Protein AF-A0A2V9KAS7-F1 (afdb_monomer_lite)

Structure (mmCIF, N/CA/C/O backbone):
data_AF-A0A2V9KAS7-F1
#
_entry.id   AF-A0A2V9KAS7-F1
#
loop_
_atom_site.group_PDB
_atom_site.id
_atom_site.type_symbol
_atom_site.label_atom_id
_atom_site.label_alt_id
_atom_site.label_comp_id
_atom_site.label_asym_id
_atom_site.label_entity_id
_atom_site.label_seq_id
_atom_site.pdbx_PDB_ins_code
_atom_site.Cartn_x
_atom_site.Cartn_y
_atom_site.Cartn_z
_atom_site.occupancy
_atom_site.B_iso_or_equiv
_atom_site.auth_seq_id
_atom_site.auth_comp_id
_atom_site.auth_asym_id
_atom_site.auth_atom_id
_atom_site.pdbx_PDB_model_num
ATOM 1 N N . MET A 1 1 ? -2.125 -7.829 27.291 1.00 86.06 1 MET A N 1
ATOM 2 C CA . MET A 1 1 ? -2.472 -6.393 27.442 1.00 86.06 1 MET A CA 1
ATOM 3 C C . MET A 1 1 ? -3.243 -5.890 26.213 1.00 86.06 1 MET A C 1
ATOM 5 O O . MET A 1 1 ? -3.371 -6.635 25.243 1.00 86.06 1 MET A O 1
ATOM 9 N N . ALA A 1 2 ? -3.804 -4.670 26.238 1.00 91.50 2 ALA A N 1
ATOM 10 C CA . ALA A 1 2 ? -4.558 -4.097 25.105 1.00 91.50 2 ALA A CA 1
ATOM 11 C C . ALA A 1 2 ? -3.714 -4.015 23.817 1.00 91.50 2 ALA A C 1
ATOM 13 O O . ALA A 1 2 ? -4.212 -4.326 22.736 1.00 91.50 2 ALA A O 1
ATOM 14 N N . THR A 1 3 ? -2.421 -3.709 23.955 1.00 93.69 3 THR A N 1
ATOM 15 C CA . THR A 1 3 ? -1.442 -3.687 22.860 1.00 93.69 3 THR A CA 1
ATOM 16 C C . THR A 1 3 ? -1.356 -5.024 22.130 1.00 93.69 3 THR A C 1
ATOM 18 O O . THR A 1 3 ? -1.557 -5.063 20.920 1.00 93.69 3 THR A O 1
ATOM 21 N N . ASP A 1 4 ? -1.164 -6.136 22.846 1.00 93.25 4 ASP A N 1
ATOM 22 C CA . ASP A 1 4 ? -1.048 -7.460 22.211 1.00 93.25 4 ASP A CA 1
ATOM 23 C C . ASP A 1 4 ? -2.341 -7.864 21.497 1.00 93.25 4 ASP A C 1
ATOM 25 O O . ASP A 1 4 ? -2.311 -8.513 20.453 1.00 93.25 4 ASP A O 1
ATOM 29 N N . ARG A 1 5 ? -3.499 -7.475 22.050 1.00 94.50 5 ARG A N 1
ATOM 30 C CA . ARG A 1 5 ? -4.798 -7.703 21.403 1.00 94.50 5 ARG A CA 1
ATOM 31 C C . ARG A 1 5 ? -4.908 -6.913 20.104 1.00 94.50 5 ARG A C 1
ATOM 33 O O . ARG A 1 5 ? -5.358 -7.482 19.114 1.00 94.50 5 ARG A O 1
ATOM 40 N N . LEU A 1 6 ? -4.485 -5.648 20.092 1.00 95.69 6 LEU A N 1
ATOM 41 C CA . LEU A 1 6 ? -4.496 -4.829 18.882 1.00 95.69 6 LEU A CA 1
ATOM 42 C C . LEU A 1 6 ? -3.565 -5.406 17.816 1.00 95.69 6 LEU A C 1
ATOM 44 O O . LEU A 1 6 ? -3.989 -5.586 16.678 1.00 95.69 6 LEU A O 1
ATOM 48 N N . VAL A 1 7 ? -2.334 -5.759 18.197 1.00 95.56 7 VAL A N 1
ATOM 49 C CA . VAL A 1 7 ? -1.355 -6.380 17.293 1.00 95.56 7 VAL A CA 1
ATOM 50 C C . VAL A 1 7 ? -1.927 -7.657 16.681 1.00 95.56 7 VAL A C 1
ATOM 52 O O . VAL A 1 7 ? -1.944 -7.779 15.461 1.00 95.56 7 VAL A O 1
ATOM 55 N N . ARG A 1 8 ? -2.502 -8.557 17.493 1.00 94.94 8 ARG A N 1
ATOM 56 C CA . ARG A 1 8 ? -3.140 -9.786 16.989 1.00 94.94 8 ARG A CA 1
ATOM 57 C C . ARG A 1 8 ? -4.296 -9.512 16.030 1.00 94.94 8 ARG A C 1
ATOM 59 O O . ARG A 1 8 ? -4.449 -10.234 15.050 1.00 94.94 8 ARG A O 1
ATOM 66 N N . VAL A 1 9 ? -5.115 -8.491 16.293 1.00 95.75 9 VAL A N 1
ATOM 67 C CA . VAL A 1 9 ? -6.205 -8.110 15.383 1.00 95.75 9 VAL A CA 1
ATOM 68 C C . VAL A 1 9 ? -5.646 -7.602 14.053 1.00 95.75 9 VAL A C 1
ATOM 70 O O . VAL A 1 9 ? -6.093 -8.064 13.009 1.00 95.75 9 VAL A O 1
ATOM 73 N N . LEU A 1 10 ? -4.652 -6.711 14.058 1.00 96.75 10 LEU A N 1
ATOM 74 C CA . LEU A 1 10 ? -4.060 -6.186 12.821 1.00 96.75 10 LEU A CA 1
ATOM 75 C C . LEU A 1 10 ? -3.305 -7.269 12.031 1.00 96.75 10 LEU A C 1
ATOM 77 O O . LEU A 1 10 ? -3.415 -7.320 10.807 1.00 96.75 10 LEU A O 1
ATOM 81 N N . GLN A 1 11 ? -2.611 -8.182 12.713 1.00 95.38 11 GLN A N 1
ATOM 82 C CA . GLN A 1 11 ? -1.971 -9.341 12.086 1.00 95.38 11 GLN A CA 1
ATOM 83 C C . GLN A 1 11 ? -3.002 -10.269 11.442 1.00 95.38 11 GLN A C 1
ATOM 85 O O . GLN A 1 11 ? -2.854 -10.637 10.283 1.00 95.38 11 GLN A O 1
ATOM 90 N N . ARG A 1 12 ? -4.079 -10.617 12.154 1.00 95.25 12 ARG A N 1
ATOM 91 C CA . ARG A 1 12 ? -5.079 -11.565 11.646 1.00 95.25 12 ARG A CA 1
ATOM 92 C C . ARG A 1 12 ? -5.964 -10.978 10.551 1.00 95.25 12 ARG A C 1
ATOM 94 O O . ARG A 1 12 ? -6.273 -11.662 9.585 1.00 95.25 12 ARG A O 1
ATOM 101 N N . GLU A 1 13 ? -6.424 -9.740 10.718 1.00 95.44 13 GLU A N 1
ATOM 102 C CA . GLU A 1 13 ? -7.394 -9.136 9.797 1.00 95.44 13 GLU A CA 1
ATOM 103 C C . GLU A 1 13 ? -6.728 -8.474 8.582 1.00 95.44 13 GLU A C 1
ATOM 105 O O . GLU A 1 13 ? -7.368 -8.350 7.539 1.00 95.44 13 GLU A O 1
ATOM 110 N N . LEU A 1 14 ? -5.473 -8.022 8.706 1.00 96.62 14 LEU A N 1
ATOM 111 C CA . LEU A 1 14 ? -4.783 -7.234 7.675 1.00 96.62 14 LEU A CA 1
ATOM 112 C C . LEU A 1 14 ? -3.390 -7.759 7.303 1.00 96.62 14 LEU A C 1
ATOM 114 O O . LEU A 1 14 ? -2.745 -7.155 6.450 1.00 96.62 14 LEU A O 1
ATOM 118 N N . LEU A 1 15 ? -2.914 -8.850 7.918 1.00 96.12 15 LEU A N 1
ATOM 119 C CA . LEU A 1 15 ? -1.555 -9.376 7.715 1.00 96.12 15 LEU A CA 1
ATOM 120 C C . LEU A 1 15 ? -0.469 -8.316 7.981 1.00 96.12 15 LEU A C 1
ATOM 122 O O . LEU A 1 15 ? 0.569 -8.284 7.323 1.00 96.12 15 LEU A O 1
ATOM 126 N N . LEU A 1 16 ? -0.720 -7.415 8.938 1.00 95.75 16 LEU A N 1
ATOM 127 C CA . LEU A 1 16 ? 0.206 -6.346 9.303 1.00 95.75 16 LEU A CA 1
ATOM 128 C C . LEU A 1 16 ? 1.123 -6.778 10.444 1.00 95.75 16 LEU A C 1
ATOM 130 O O . LEU A 1 16 ? 0.673 -7.007 11.562 1.00 95.75 16 LEU A O 1
ATOM 134 N N . ASP A 1 17 ? 2.422 -6.793 10.180 1.00 93.69 17 ASP A N 1
ATOM 135 C CA . ASP A 1 17 ? 3.488 -7.111 11.138 1.00 93.69 17 ASP A CA 1
ATOM 136 C C . ASP A 1 17 ? 4.508 -5.967 11.304 1.00 93.69 17 ASP A C 1
ATOM 138 O O . ASP A 1 17 ? 5.451 -6.073 12.088 1.00 93.69 17 ASP A O 1
ATOM 142 N N . ARG A 1 18 ? 4.311 -4.840 10.604 1.00 90.81 18 ARG A N 1
ATOM 143 C CA . ARG A 1 18 ? 5.147 -3.640 10.725 1.00 90.81 18 ARG A CA 1
ATOM 144 C C . ARG A 1 18 ? 4.347 -2.353 10.596 1.00 90.81 18 ARG A C 1
ATOM 146 O O . ARG A 1 18 ? 3.484 -2.218 9.737 1.00 90.81 18 ARG A O 1
ATOM 153 N N . SER A 1 19 ? 4.724 -1.358 11.396 1.00 92.31 19 SER A N 1
ATOM 154 C CA . SER A 1 19 ? 4.105 -0.024 11.391 1.00 92.31 19 SER A CA 1
ATOM 155 C C . SER A 1 19 ? 4.766 0.976 10.435 1.00 92.31 19 SER A C 1
ATOM 157 O O . SER A 1 19 ? 4.312 2.112 10.338 1.00 92.31 19 SER A O 1
ATOM 159 N N . LYS A 1 20 ? 5.836 0.579 9.722 1.00 91.69 20 LYS A N 1
ATOM 160 C CA . LYS A 1 20 ? 6.600 1.455 8.806 1.00 91.69 20 LYS A CA 1
ATOM 161 C C . LYS A 1 20 ? 5.729 2.072 7.706 1.00 91.69 20 LYS A C 1
ATOM 163 O O . LYS A 1 20 ? 6.028 3.171 7.260 1.00 91.69 20 LYS A O 1
ATOM 168 N N . TYR A 1 21 ? 4.687 1.366 7.273 1.00 92.62 21 TYR A N 1
ATOM 169 C CA . TYR A 1 21 ? 3.824 1.795 6.169 1.00 92.62 21 TYR A CA 1
ATOM 170 C C . TYR A 1 21 ? 2.577 2.547 6.624 1.00 92.62 21 TYR A C 1
ATOM 172 O O . TYR A 1 21 ? 1.759 2.915 5.792 1.00 92.62 21 TYR A O 1
ATOM 180 N N . PHE A 1 22 ? 2.403 2.769 7.926 1.00 94.50 22 PHE A N 1
ATOM 181 C CA . PHE A 1 22 ? 1.262 3.534 8.411 1.00 94.50 22 PHE A CA 1
ATOM 182 C C . PHE A 1 22 ? 1.494 5.004 8.057 1.00 94.50 22 PHE A C 1
ATOM 184 O O . PHE A 1 22 ? 2.555 5.547 8.368 1.00 94.50 22 PHE A O 1
ATOM 191 N N . THR A 1 23 ? 0.508 5.650 7.438 1.00 92.12 23 THR A N 1
ATOM 192 C CA . THR A 1 23 ? 0.523 7.101 7.222 1.00 92.12 23 THR A CA 1
ATOM 193 C C . THR A 1 23 ? 0.504 7.834 8.559 1.00 92.12 23 THR A C 1
ATOM 195 O O . THR A 1 23 ? 1.250 8.793 8.747 1.00 92.12 23 THR A O 1
ATOM 198 N N . SER A 1 24 ? -0.265 7.330 9.533 1.00 93.75 24 SER A N 1
ATOM 199 C CA . SER A 1 24 ? -0.259 7.838 10.906 1.00 93.75 24 SER A CA 1
ATOM 200 C C . SER A 1 24 ? -0.371 6.733 11.950 1.00 93.75 24 SER A C 1
ATOM 202 O O . SER A 1 24 ? -1.340 5.972 11.984 1.00 93.75 24 SER A O 1
ATOM 204 N N . LYS A 1 25 ? 0.589 6.691 12.881 1.00 95.12 25 LYS A N 1
ATOM 205 C CA . LYS A 1 25 ? 0.544 5.795 14.049 1.00 95.12 25 LYS A CA 1
ATOM 206 C C . LYS A 1 25 ? -0.475 6.245 15.103 1.00 95.12 25 LYS A C 1
ATOM 208 O O . LYS A 1 25 ? -0.871 5.425 15.928 1.00 95.12 25 LYS A O 1
ATOM 213 N N . ASN A 1 26 ? -0.950 7.494 15.048 1.00 96.69 26 ASN A N 1
ATOM 214 C CA . ASN A 1 26 ? -1.943 8.016 15.996 1.00 96.69 26 ASN A CA 1
ATOM 215 C C . ASN A 1 26 ? -3.275 7.264 15.914 1.00 96.69 26 ASN A C 1
ATOM 217 O O . ASN A 1 26 ? -3.968 7.164 16.919 1.00 96.69 26 ASN A O 1
ATOM 221 N N . THR A 1 27 ? -3.568 6.614 14.781 1.00 96.25 27 THR A N 1
ATOM 222 C CA . THR A 1 27 ? -4.744 5.741 14.641 1.00 96.25 27 THR A CA 1
ATOM 223 C C . THR A 1 27 ? -4.792 4.599 15.653 1.00 96.25 27 THR A C 1
ATOM 225 O O . THR A 1 27 ? -5.858 4.039 15.891 1.00 96.25 27 THR A O 1
ATOM 228 N N . LEU A 1 28 ? -3.647 4.210 16.223 1.00 97.31 28 LEU A N 1
ATOM 229 C CA . LEU A 1 28 ? -3.574 3.131 17.203 1.00 97.31 28 LEU A CA 1
ATOM 230 C C . LEU A 1 28 ? -4.089 3.578 18.577 1.00 97.31 28 LEU A C 1
ATOM 232 O O . LEU A 1 28 ? -4.574 2.749 19.339 1.00 97.31 28 LEU A O 1
ATOM 236 N N . VAL A 1 29 ? -4.010 4.872 18.891 1.00 97.75 29 VAL A N 1
ATOM 237 C CA . VAL A 1 29 ? -4.327 5.428 20.214 1.00 97.75 29 VAL A CA 1
ATOM 238 C C . VAL A 1 29 ? -5.793 5.199 20.618 1.00 97.75 29 VAL A C 1
ATOM 240 O O . VAL A 1 29 ? -6.012 4.567 21.657 1.00 97.75 29 VAL A O 1
ATOM 243 N N . PRO A 1 30 ? -6.813 5.604 19.831 1.00 97.88 30 PRO A N 1
ATOM 244 C CA . PRO A 1 30 ? -8.207 5.348 20.203 1.00 97.88 30 PRO A CA 1
ATOM 245 C C . PRO A 1 30 ? -8.551 3.853 20.210 1.00 97.88 30 PRO A C 1
ATOM 247 O O . PRO A 1 30 ? -9.343 3.403 21.036 1.00 97.88 30 PRO A O 1
ATOM 250 N N . LEU A 1 31 ? -7.908 3.047 19.355 1.00 97.69 31 LEU A N 1
ATOM 251 C CA . LEU A 1 31 ? -8.085 1.592 19.345 1.00 97.69 31 LEU A CA 1
ATOM 252 C C . LEU A 1 31 ? -7.555 0.938 20.628 1.00 97.69 31 LEU A C 1
ATOM 254 O O . LEU A 1 31 ? -8.197 0.039 21.173 1.00 97.69 31 LEU A O 1
ATOM 258 N N . LEU A 1 32 ? -6.406 1.397 21.131 1.00 97.12 32 LEU A N 1
ATOM 259 C CA . LEU A 1 32 ? -5.848 0.947 22.407 1.00 97.12 32 LEU A CA 1
ATOM 260 C C . LEU A 1 32 ? -6.747 1.349 23.578 1.00 97.12 32 LEU A C 1
ATOM 262 O O . LEU A 1 32 ? -7.012 0.509 24.438 1.00 97.12 32 LEU A O 1
ATOM 266 N N . TYR A 1 33 ? -7.258 2.584 23.583 1.00 96.75 33 TYR A N 1
ATOM 267 C CA . TYR A 1 33 ? -8.219 3.043 24.589 1.00 96.75 33 TYR A CA 1
ATOM 268 C C . TYR A 1 33 ? -9.476 2.167 24.602 1.00 96.75 33 TYR A C 1
ATOM 270 O O . TYR A 1 33 ? -9.856 1.637 25.648 1.00 96.75 33 TYR A O 1
ATOM 278 N N . TYR A 1 34 ? -10.082 1.944 23.432 1.00 96.62 34 TYR A N 1
ATOM 279 C CA . TYR A 1 34 ? -11.242 1.070 23.288 1.00 96.62 34 TYR A CA 1
ATOM 280 C C . TYR A 1 34 ? -10.949 -0.345 23.810 1.00 96.62 34 TYR A C 1
ATOM 282 O O . TYR A 1 34 ? -11.719 -0.895 24.600 1.00 96.62 34 TYR A O 1
ATOM 290 N N . LEU A 1 35 ? -9.820 -0.943 23.416 1.00 95.81 35 LEU A N 1
ATOM 291 C CA . LEU A 1 35 ? -9.463 -2.295 23.843 1.00 95.81 35 LEU A CA 1
ATOM 292 C C . LEU A 1 35 ? -9.218 -2.381 25.352 1.00 95.81 35 LEU A C 1
ATOM 294 O O . LEU A 1 35 ? -9.608 -3.379 25.957 1.00 95.81 35 LEU A O 1
ATOM 298 N N . ALA A 1 36 ? -8.633 -1.347 25.9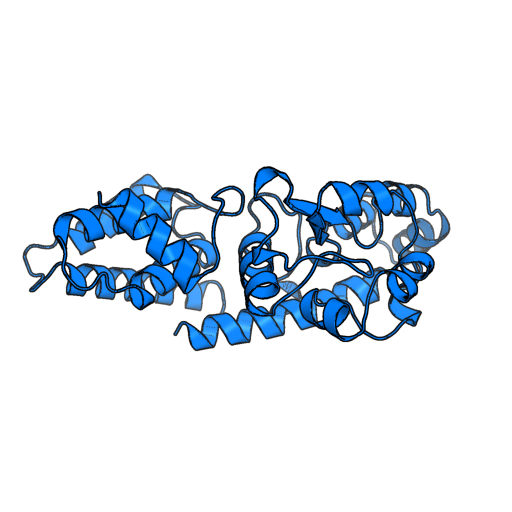60 1.00 94.69 36 ALA A N 1
ATOM 299 C CA . ALA A 1 36 ? -8.466 -1.257 27.406 1.00 94.69 36 ALA A CA 1
ATOM 300 C C . ALA A 1 36 ? -9.821 -1.184 28.131 1.00 94.69 36 ALA A C 1
ATOM 302 O O . ALA A 1 36 ? -10.028 -1.905 29.103 1.00 94.69 36 ALA A O 1
ATOM 303 N N . LYS A 1 37 ? -10.772 -0.387 27.623 1.00 92.44 37 LYS A N 1
ATOM 304 C CA . LYS A 1 37 ? -12.123 -0.254 28.199 1.00 92.44 37 LYS A CA 1
ATOM 305 C C . LYS A 1 37 ? -13.018 -1.471 27.964 1.00 92.44 37 LYS A C 1
ATOM 307 O O . LYS A 1 37 ? -13.841 -1.796 28.808 1.00 92.44 37 LYS A O 1
ATOM 312 N N . SER A 1 38 ? -12.857 -2.163 26.837 1.00 89.56 38 SER A N 1
ATOM 313 C CA . SER A 1 38 ? -13.674 -3.335 26.478 1.00 89.56 38 SER A CA 1
ATOM 314 C C . SER A 1 38 ? -13.350 -4.611 27.271 1.00 89.56 38 SER A C 1
ATOM 316 O O . SER A 1 38 ? -14.088 -5.593 27.167 1.00 89.56 38 SER A O 1
ATOM 318 N N . GLY A 1 39 ? -12.245 -4.641 28.029 1.00 81.88 39 GLY A N 1
ATOM 319 C CA . GLY A 1 39 ? -11.801 -5.838 28.750 1.00 81.88 39 GLY A CA 1
ATOM 320 C C . GLY A 1 39 ? -11.604 -7.049 27.826 1.00 81.88 39 GLY A C 1
ATOM 321 O O . GLY A 1 39 ? -11.315 -6.899 26.641 1.00 81.88 39 GLY A O 1
ATOM 322 N N . ASN A 1 40 ? -11.783 -8.269 28.338 1.00 77.31 40 ASN A N 1
ATOM 323 C CA . ASN A 1 40 ? -11.580 -9.513 27.573 1.00 77.31 40 ASN A CA 1
ATOM 324 C C . ASN A 1 40 ? -12.747 -9.890 26.637 1.00 77.31 40 ASN A C 1
ATOM 326 O O . ASN A 1 40 ? -12.739 -10.972 26.051 1.00 77.31 40 ASN A O 1
ATOM 330 N N . GLY A 1 41 ? -13.737 -9.010 26.459 1.00 71.56 41 GLY A N 1
ATOM 331 C CA . GLY A 1 41 ? -14.852 -9.236 25.542 1.00 71.56 41 GLY A CA 1
ATOM 332 C C . GLY A 1 41 ? -14.432 -9.324 24.066 1.00 71.56 41 GLY A C 1
ATOM 333 O O . GLY A 1 41 ? -13.275 -9.090 23.687 1.00 71.56 41 GLY A O 1
ATOM 334 N N . ARG A 1 42 ? -15.407 -9.640 23.198 1.00 75.50 42 ARG A N 1
ATOM 335 C CA . ARG A 1 42 ? -15.226 -9.644 21.735 1.00 75.50 42 ARG A CA 1
ATOM 336 C C . ARG A 1 42 ? -14.633 -8.307 21.284 1.00 75.50 42 ARG A C 1
ATOM 338 O O . ARG A 1 42 ? -15.275 -7.273 21.418 1.00 75.50 42 ARG A O 1
ATOM 345 N N . SER A 1 43 ? -13.443 -8.351 20.685 1.00 76.12 43 SER A N 1
ATOM 346 C CA . SER A 1 43 ? -12.647 -7.166 20.328 1.00 76.12 43 SER A CA 1
ATOM 347 C C . SER A 1 43 ? -13.255 -6.269 19.248 1.00 76.12 43 SER A C 1
ATOM 349 O O . SER A 1 43 ? -12.660 -5.257 18.915 1.00 76.12 43 SER A O 1
ATOM 351 N N . GLY A 1 44 ? -14.365 -6.654 18.611 1.00 91.12 44 GLY A N 1
ATOM 352 C CA . GLY A 1 44 ? -14.871 -5.915 17.454 1.00 91.12 44 GLY A CA 1
ATOM 353 C C . GLY A 1 44 ? -13.863 -5.872 16.297 1.00 91.12 44 GLY A C 1
ATOM 354 O O . GLY A 1 44 ? -13.769 -4.855 15.623 1.00 91.12 44 GLY A O 1
ATOM 355 N N . ALA A 1 45 ? -13.110 -6.956 16.063 1.00 94.56 45 ALA A N 1
ATOM 356 C CA . ALA A 1 45 ? -11.989 -7.012 15.112 1.00 94.56 45 ALA A CA 1
ATOM 357 C C . ALA A 1 45 ? -12.281 -6.391 13.731 1.00 94.56 45 ALA A C 1
ATOM 359 O O . ALA A 1 45 ? -11.453 -5.648 13.214 1.00 94.56 45 ALA A O 1
ATOM 360 N N . LYS A 1 46 ? -13.476 -6.620 13.166 1.00 95.62 46 LYS A N 1
ATOM 361 C CA . LYS A 1 46 ? -13.894 -5.997 11.898 1.00 95.62 46 LYS A CA 1
ATOM 362 C C . LYS A 1 46 ? -14.043 -4.479 11.989 1.00 95.62 46 LYS A C 1
ATOM 364 O O . LYS A 1 46 ? -13.641 -3.785 11.068 1.00 95.62 46 LYS A O 1
ATOM 369 N N . MET A 1 47 ? -14.560 -3.949 13.094 1.00 97.00 47 MET A N 1
ATOM 370 C CA . MET A 1 47 ? -14.637 -2.501 13.316 1.00 97.00 47 MET A CA 1
ATOM 371 C C . MET A 1 47 ? -13.254 -1.895 13.557 1.00 97.00 47 MET A C 1
ATOM 373 O O . MET A 1 47 ? -12.966 -0.839 13.014 1.00 97.00 47 MET A O 1
ATOM 377 N N . ILE A 1 48 ? -12.370 -2.591 14.281 1.00 97.62 48 ILE A N 1
ATOM 378 C CA . ILE A 1 48 ? -10.965 -2.180 14.428 1.00 97.62 48 ILE A CA 1
ATOM 379 C C . ILE A 1 48 ? -10.287 -2.101 13.056 1.00 97.62 48 ILE A C 1
ATOM 381 O O . ILE A 1 48 ? -9.650 -1.100 12.744 1.00 97.62 48 ILE A O 1
ATOM 385 N N . GLN A 1 49 ? -10.452 -3.135 12.226 1.00 97.44 49 GLN A N 1
ATOM 386 C CA . GLN A 1 49 ? -9.934 -3.178 10.859 1.00 97.44 49 GLN A CA 1
ATOM 387 C C . GLN A 1 49 ? -10.471 -2.014 10.016 1.00 97.44 49 GLN A C 1
ATOM 389 O O . GLN A 1 49 ? -9.693 -1.322 9.362 1.00 97.44 49 GLN A O 1
ATOM 394 N N . ARG A 1 50 ? -11.793 -1.799 10.043 1.00 97.50 50 ARG A N 1
ATOM 395 C CA . ARG A 1 50 ? -12.472 -0.717 9.318 1.00 97.50 50 ARG A CA 1
ATOM 396 C C . ARG A 1 50 ? -11.952 0.647 9.751 1.00 97.50 50 ARG A C 1
ATOM 398 O O . ARG A 1 50 ? -11.482 1.394 8.902 1.00 97.50 50 ARG A O 1
ATOM 405 N N . PHE A 1 51 ? -11.973 0.933 11.053 1.00 98.06 51 PHE A N 1
ATOM 406 C CA . PHE A 1 51 ? -11.460 2.184 11.606 1.00 98.06 51 PHE A CA 1
ATOM 407 C C . PHE A 1 51 ? -10.011 2.403 11.183 1.00 98.06 51 PHE A C 1
ATOM 409 O O . PHE A 1 51 ? -9.695 3.433 10.605 1.00 98.06 51 PHE A O 1
ATOM 416 N N . PHE A 1 52 ? -9.148 1.404 11.393 1.00 98.19 52 PHE A N 1
ATOM 417 C CA . PHE A 1 52 ? -7.738 1.492 11.037 1.00 98.19 52 PHE A CA 1
ATOM 418 C C . PHE A 1 52 ? -7.553 1.875 9.566 1.00 98.19 52 PHE A C 1
ATOM 420 O O . PHE A 1 52 ? -6.905 2.874 9.282 1.00 98.19 52 PHE A O 1
ATOM 427 N N . VAL A 1 53 ? -8.145 1.132 8.625 1.00 97.94 53 VAL A N 1
ATOM 428 C CA . VAL A 1 53 ? -7.953 1.396 7.190 1.00 97.94 53 VAL A CA 1
ATOM 429 C C . VAL A 1 53 ? -8.553 2.739 6.774 1.00 97.94 53 VAL A C 1
ATOM 431 O O . VAL A 1 53 ? -7.885 3.495 6.070 1.00 97.94 53 VAL A O 1
ATOM 434 N N . MET A 1 54 ? -9.772 3.063 7.215 1.00 97.31 54 MET A N 1
ATOM 435 C CA . MET A 1 54 ? -10.438 4.311 6.825 1.00 97.31 54 MET A CA 1
ATOM 436 C C . MET A 1 54 ? -9.715 5.539 7.380 1.00 97.31 54 MET A C 1
ATOM 438 O O . MET A 1 54 ? -9.532 6.495 6.636 1.00 97.31 54 MET A O 1
ATOM 442 N N . SER A 1 55 ? -9.205 5.487 8.614 1.00 97.12 55 SER A N 1
ATOM 443 C CA . SER A 1 55 ? -8.415 6.576 9.204 1.00 97.12 55 SER A CA 1
ATOM 444 C C . SER A 1 55 ? -7.095 6.826 8.473 1.00 97.12 55 SER A C 1
ATOM 446 O O . SER A 1 55 ? -6.661 7.972 8.367 1.00 97.12 55 SER A O 1
ATOM 448 N N . GLN A 1 56 ? -6.434 5.771 7.973 1.00 96.31 56 GLN A N 1
ATOM 449 C CA . GLN A 1 56 ? -5.237 5.937 7.136 1.00 96.31 56 GLN A CA 1
ATOM 450 C C . GLN A 1 56 ? -5.597 6.549 5.778 1.00 96.31 56 GLN A C 1
ATOM 452 O O . GLN A 1 56 ? -4.841 7.372 5.269 1.00 96.31 56 GLN A O 1
ATOM 457 N N . LEU A 1 57 ? -6.732 6.129 5.205 1.00 95.69 57 LEU A N 1
ATOM 458 C CA . LEU A 1 57 ? -7.201 6.532 3.881 1.00 95.69 57 LEU A CA 1
ATOM 459 C C . LEU A 1 57 ? -7.671 7.989 3.842 1.00 95.69 57 LEU A C 1
ATOM 461 O O . LEU A 1 57 ? -7.342 8.694 2.900 1.00 95.69 57 LEU A O 1
ATOM 465 N N . SER A 1 58 ? -8.417 8.444 4.849 1.00 93.88 58 SER A N 1
ATOM 466 C CA . SER A 1 58 ? -8.921 9.821 4.933 1.00 93.88 58 SER A CA 1
ATOM 467 C C . SER A 1 58 ? -7.905 10.821 5.484 1.00 93.88 58 SER A C 1
ATOM 469 O O . SER A 1 58 ? -8.260 11.975 5.707 1.00 93.88 58 SER A O 1
ATOM 471 N N . GLU A 1 59 ? -6.675 10.376 5.765 1.00 93.50 59 GLU A N 1
ATOM 472 C CA . GLU A 1 59 ? -5.661 11.162 6.472 1.00 93.50 59 GLU A CA 1
ATOM 473 C C . GLU A 1 59 ? -6.204 11.790 7.765 1.00 93.50 59 GLU A C 1
ATOM 475 O O . GLU A 1 59 ? -5.876 12.925 8.110 1.00 93.50 59 GLU A O 1
ATOM 480 N N . HIS A 1 60 ? -7.015 11.035 8.516 1.00 95.69 60 HIS A N 1
ATOM 481 C CA . HIS A 1 60 ? -7.760 11.531 9.679 1.00 95.69 60 HIS A CA 1
ATOM 482 C C . HIS A 1 60 ? -6.884 12.289 10.699 1.00 95.69 60 HIS A C 1
ATOM 484 O O . HIS A 1 60 ? -7.308 13.270 11.303 1.00 95.69 60 HIS A O 1
ATOM 490 N N . TYR A 1 61 ? -5.622 11.872 10.858 1.00 95.44 61 TYR A N 1
ATOM 491 C CA . TYR A 1 61 ? -4.650 12.505 11.760 1.00 95.44 61 TYR A CA 1
ATOM 492 C C . TYR A 1 61 ? -3.600 13.381 11.049 1.00 95.44 61 TYR A C 1
ATOM 494 O O . TYR A 1 61 ? -2.620 13.768 11.685 1.00 95.44 61 TYR A O 1
ATOM 502 N N . GLY A 1 62 ? -3.745 13.648 9.748 1.00 87.06 62 GLY A N 1
ATOM 503 C CA . GLY A 1 62 ? -2.763 14.357 8.919 1.00 87.06 62 GLY A CA 1
ATOM 504 C C . GLY A 1 62 ? -2.752 15.875 9.121 1.00 87.06 62 GLY A C 1
ATOM 505 O O . GLY A 1 62 ? -1.679 16.465 9.197 1.00 87.06 62 GLY A O 1
ATOM 506 N N . GLY A 1 63 ? -3.926 16.501 9.270 1.00 78.94 63 GLY A N 1
ATOM 507 C CA . GLY A 1 63 ? -4.069 17.965 9.375 1.00 78.94 63 GLY A CA 1
ATOM 508 C C . GLY A 1 63 ? -4.051 18.543 10.797 1.00 78.94 63 GLY A C 1
ATOM 509 O O . GLY A 1 63 ? -4.068 19.757 10.968 1.00 78.94 63 GLY A O 1
ATOM 510 N N . GLY A 1 64 ? -4.038 17.695 11.830 1.00 89.44 64 GLY A N 1
ATOM 511 C CA . GLY A 1 64 ? -4.144 18.133 13.224 1.00 89.44 64 GLY A CA 1
ATOM 512 C C . GLY A 1 64 ? -4.418 16.969 14.164 1.00 89.44 64 GLY A C 1
ATOM 513 O O . GLY A 1 64 ? -5.543 16.784 14.627 1.00 89.44 64 GLY A O 1
ATOM 514 N N . ALA A 1 65 ? -3.385 16.169 14.431 1.00 92.88 65 ALA A N 1
ATOM 515 C CA . ALA A 1 65 ? -3.509 14.940 15.210 1.00 92.88 65 ALA A CA 1
ATOM 516 C C . ALA A 1 65 ? -4.149 15.147 16.591 1.00 92.88 65 ALA A C 1
ATOM 518 O O . ALA A 1 65 ? -4.948 14.318 17.015 1.00 92.88 65 ALA A O 1
ATOM 519 N N . GLU A 1 66 ? -3.831 16.246 17.277 1.00 95.69 66 GLU A N 1
ATOM 520 C CA . GLU A 1 66 ? -4.402 16.540 18.591 1.00 95.69 66 GLU A CA 1
ATOM 521 C C . GLU A 1 66 ? -5.911 16.799 18.513 1.00 95.69 66 GLU A C 1
ATOM 523 O O . GLU A 1 66 ? -6.678 16.221 19.280 1.00 95.69 66 GLU A O 1
ATOM 528 N N . THR A 1 67 ? -6.356 17.616 17.557 1.00 95.94 67 THR A N 1
ATOM 529 C CA . THR A 1 67 ? -7.779 17.906 17.337 1.00 95.94 67 THR A CA 1
ATOM 530 C C . THR A 1 67 ? -8.561 16.643 16.985 1.00 95.94 67 THR A C 1
ATOM 532 O O . THR A 1 67 ? -9.627 16.404 17.556 1.00 95.94 67 THR A O 1
ATOM 535 N N . ALA A 1 68 ? -8.014 15.815 16.092 1.00 96.81 68 ALA A N 1
ATOM 536 C CA . ALA A 1 68 ? -8.589 14.525 15.722 1.00 96.81 68 ALA A CA 1
ATOM 537 C C . ALA A 1 68 ? -8.713 13.594 16.940 1.00 96.81 68 ALA A C 1
ATOM 539 O O . ALA A 1 68 ? -9.805 13.130 17.254 1.00 96.81 68 ALA A O 1
ATOM 540 N N . LEU A 1 69 ? -7.636 13.423 17.716 1.00 97.94 69 LEU A N 1
ATOM 541 C CA . LEU A 1 69 ? -7.663 12.606 18.933 1.00 97.94 69 LEU A CA 1
ATOM 542 C C . LEU A 1 69 ? -8.658 13.140 19.971 1.00 97.94 69 LEU A C 1
ATOM 544 O O . LEU A 1 69 ? -9.393 12.356 20.565 1.00 97.94 69 LEU A O 1
ATOM 548 N N . ARG A 1 70 ? -8.734 14.461 20.181 1.00 97.50 70 ARG A N 1
ATOM 549 C CA . ARG A 1 70 ? -9.726 15.073 21.084 1.00 97.50 70 ARG A CA 1
ATOM 550 C C . ARG A 1 70 ? -11.155 14.739 20.647 1.00 97.50 70 ARG A C 1
ATOM 552 O O . ARG A 1 70 ? -11.981 14.415 21.498 1.00 97.50 70 ARG A O 1
ATOM 559 N N . LYS A 1 71 ? -11.453 14.797 19.344 1.00 96.38 71 LYS A N 1
ATOM 560 C CA . LYS A 1 71 ? -12.756 14.401 18.783 1.00 96.38 71 LYS A CA 1
ATOM 561 C C . LYS A 1 71 ? -13.025 12.911 19.013 1.00 96.38 71 LYS A C 1
ATOM 563 O O . LYS A 1 71 ? -14.094 12.572 19.513 1.00 96.38 71 LYS A O 1
ATOM 568 N N . ASP A 1 72 ? -12.053 12.048 18.730 1.00 97.94 72 ASP A N 1
ATOM 569 C CA . ASP A 1 72 ? -12.188 10.602 18.921 1.00 97.94 72 ASP A CA 1
ATOM 570 C C . ASP A 1 72 ? -12.434 10.229 20.387 1.00 97.94 72 ASP A C 1
ATOM 572 O O . ASP A 1 72 ? -13.284 9.394 20.691 1.00 97.94 72 ASP A O 1
ATOM 576 N N . PHE A 1 73 ? -11.720 10.866 21.319 1.00 97.88 73 PHE A N 1
ATOM 577 C CA . PHE A 1 73 ? -11.897 10.614 22.747 1.00 97.88 73 PHE A CA 1
ATOM 578 C C . PHE A 1 73 ? -13.230 11.123 23.278 1.00 97.88 73 PHE A C 1
ATOM 580 O O . PHE A 1 73 ? -13.797 10.472 24.149 1.00 97.88 73 PHE A O 1
ATOM 587 N N . ARG A 1 74 ? -13.760 12.233 22.748 1.00 97.62 74 ARG A N 1
ATOM 588 C CA . ARG A 1 74 ? -15.125 12.669 23.076 1.00 97.62 74 ARG A CA 1
ATOM 589 C C . ARG A 1 74 ? -16.152 11.614 22.680 1.00 97.62 74 ARG A C 1
ATOM 591 O O . ARG A 1 74 ? -17.021 11.330 23.486 1.00 97.62 74 ARG A O 1
ATOM 598 N N . ILE A 1 75 ? -16.006 11.003 21.501 1.00 97.25 75 ILE A N 1
ATOM 599 C CA . ILE A 1 75 ? -16.874 9.901 21.058 1.00 97.25 75 ILE A CA 1
ATOM 600 C C . ILE A 1 75 ? -16.705 8.692 21.984 1.00 97.25 75 ILE A C 1
ATOM 602 O O . ILE A 1 75 ? -17.677 8.160 22.496 1.00 97.25 75 ILE A O 1
ATOM 606 N N . LEU A 1 76 ? -15.469 8.258 22.241 1.00 96.81 76 LEU A N 1
ATOM 607 C CA . LEU A 1 76 ? -15.193 7.045 23.021 1.00 96.81 76 LEU A CA 1
ATOM 608 C C . LEU A 1 76 ? -15.532 7.141 24.515 1.00 96.81 76 LEU A C 1
ATOM 610 O O . LEU A 1 76 ? -15.694 6.101 25.156 1.00 96.81 76 LEU A O 1
ATOM 614 N N . ALA A 1 77 ? -15.560 8.351 25.072 1.00 95.62 77 ALA A N 1
ATOM 615 C CA . ALA A 1 77 ? -15.811 8.614 26.486 1.00 95.62 77 ALA A CA 1
ATOM 616 C C . ALA A 1 77 ? -17.179 9.266 26.741 1.00 95.62 77 ALA A C 1
ATOM 618 O O . ALA A 1 77 ? -17.412 9.728 27.858 1.00 95.62 77 ALA A O 1
ATOM 619 N N . ASP A 1 78 ? -18.058 9.321 25.735 1.00 96.00 78 ASP A N 1
ATOM 620 C CA . ASP A 1 78 ? -19.396 9.885 25.890 1.00 96.00 78 ASP A CA 1
ATOM 621 C C . ASP A 1 78 ? -20.190 9.084 26.950 1.00 96.00 78 ASP A C 1
ATOM 623 O O . ASP A 1 78 ? -20.369 7.868 26.798 1.00 96.00 78 ASP A O 1
ATOM 627 N N . PRO A 1 79 ? -20.656 9.728 28.042 1.00 93.12 79 PRO A N 1
ATOM 628 C CA . PRO A 1 79 ? -21.433 9.071 29.091 1.00 93.12 79 PRO A CA 1
ATOM 629 C C . PRO A 1 79 ? -22.745 8.438 28.610 1.00 93.12 79 PRO A C 1
ATOM 631 O O . PRO A 1 79 ? -23.277 7.570 29.299 1.00 93.12 79 PRO A O 1
ATOM 634 N N . ALA A 1 80 ? -23.274 8.854 27.455 1.00 94.94 80 ALA A N 1
ATOM 635 C CA . ALA A 1 80 ? -24.490 8.298 26.866 1.00 94.94 80 ALA A CA 1
ATOM 636 C C . ALA A 1 80 ? -24.272 6.932 26.184 1.00 94.94 80 ALA A C 1
ATOM 638 O O . ALA A 1 80 ? -25.241 6.270 25.800 1.00 94.94 80 ALA A O 1
ATOM 639 N N . LEU A 1 81 ? -23.021 6.479 26.018 1.00 93.38 81 LEU A N 1
ATOM 640 C CA . LEU A 1 81 ? -22.733 5.185 25.403 1.00 93.38 81 LEU A CA 1
ATOM 641 C C . LEU A 1 81 ? -23.219 4.023 26.273 1.00 93.38 81 LEU A C 1
ATOM 643 O O . LEU A 1 81 ? -22.793 3.841 27.411 1.00 93.38 81 LEU A O 1
ATOM 647 N N . SER A 1 82 ? -24.000 3.126 25.673 1.00 90.88 82 SER A N 1
ATOM 648 C CA . SER A 1 82 ? -24.443 1.887 26.325 1.00 90.88 82 SER A CA 1
ATOM 649 C C . SER A 1 82 ? -23.314 0.857 26.474 1.00 90.88 82 SER A C 1
ATOM 651 O O . SER A 1 82 ? -23.413 -0.081 27.261 1.00 90.88 82 SER A O 1
ATOM 653 N N . SER A 1 83 ? -22.237 0.976 25.684 1.00 92.38 83 SER A N 1
ATOM 654 C CA . SER A 1 83 ? -21.043 0.128 25.801 1.00 92.38 83 SER A CA 1
ATOM 655 C C . SER A 1 83 ? -19.833 0.726 25.063 1.00 92.38 83 SER A C 1
ATOM 657 O O . SER A 1 83 ? -20.017 1.455 24.085 1.00 92.38 83 SER A O 1
ATOM 659 N N . PRO A 1 84 ? -18.586 0.316 25.385 1.00 93.12 84 PRO A N 1
ATOM 660 C CA . PRO A 1 84 ? -17.404 0.698 24.600 1.00 93.12 84 PRO A CA 1
ATOM 661 C C . PRO A 1 84 ? -17.513 0.333 23.113 1.00 93.12 84 PRO A C 1
ATOM 663 O O . PRO A 1 84 ? -16.916 0.973 22.250 1.00 93.12 84 PRO A O 1
ATOM 666 N N . ARG A 1 85 ? -18.267 -0.728 22.792 1.00 94.06 85 ARG A N 1
ATOM 667 C CA . ARG A 1 85 ? -18.464 -1.195 21.416 1.00 94.06 85 ARG A CA 1
ATOM 668 C C . ARG A 1 85 ? -19.301 -0.218 20.591 1.00 94.06 85 ARG A C 1
ATOM 670 O O . ARG A 1 85 ? -19.039 -0.092 19.398 1.00 94.06 85 ARG A O 1
ATOM 677 N N . GLN A 1 86 ? -20.260 0.460 21.218 1.00 95.31 86 GLN A N 1
ATOM 678 C CA . GLN A 1 86 ? -21.025 1.525 20.575 1.00 95.31 86 GLN A CA 1
ATOM 679 C C . GLN A 1 86 ? -20.099 2.689 20.202 1.00 95.31 86 GLN A C 1
ATOM 681 O O . GLN A 1 86 ? -20.077 3.079 19.040 1.00 95.31 86 GLN A O 1
ATOM 686 N N . GLY A 1 87 ? -19.233 3.129 21.123 1.00 96.31 87 GLY A N 1
ATOM 687 C CA . GLY A 1 87 ? -18.249 4.182 20.841 1.00 96.31 87 GLY A CA 1
ATOM 688 C C . GLY A 1 87 ? -17.313 3.837 19.676 1.00 96.31 87 GLY A C 1
ATOM 689 O O . GLY A 1 87 ? -17.074 4.664 18.800 1.00 96.31 87 GLY A O 1
ATOM 690 N N . LEU A 1 88 ? -16.837 2.586 19.583 1.00 96.88 88 LEU A N 1
ATOM 691 C CA . LEU A 1 88 ? -16.060 2.142 18.415 1.00 96.88 88 LEU A CA 1
ATOM 692 C C . LEU A 1 88 ? -16.884 2.180 17.113 1.00 96.88 88 LEU A C 1
ATOM 694 O O . LEU A 1 88 ? -16.349 2.529 16.063 1.00 96.88 88 LEU A O 1
ATOM 698 N N . SER A 1 89 ? -18.167 1.821 17.160 1.00 96.69 89 SER A N 1
ATOM 699 C CA . SER A 1 89 ? -19.057 1.892 15.993 1.00 96.69 89 SER A CA 1
ATOM 700 C C . SER A 1 89 ? -19.251 3.334 15.508 1.00 96.69 89 SER A C 1
ATOM 702 O O . SER A 1 89 ? -19.240 3.596 14.303 1.00 96.69 89 SER A O 1
ATOM 704 N N . GLU A 1 90 ? -19.388 4.281 16.433 1.00 97.38 90 GLU A N 1
ATOM 705 C CA . GLU A 1 90 ? -19.507 5.710 16.128 1.00 97.38 90 GLU A CA 1
ATOM 706 C C . GLU A 1 90 ? -18.202 6.280 15.555 1.00 97.38 90 GLU A C 1
ATOM 708 O O . GLU A 1 90 ? -18.235 7.002 14.554 1.00 97.38 90 GLU A O 1
ATOM 713 N N . LEU A 1 91 ? -17.045 5.870 16.093 1.00 96.75 91 LEU A N 1
ATOM 714 C CA . LEU A 1 91 ? -15.740 6.188 15.505 1.00 96.75 91 LEU A CA 1
ATOM 715 C C . LEU A 1 91 ? -15.626 5.704 14.059 1.00 96.75 91 LEU A C 1
ATOM 717 O O . LEU A 1 91 ? -15.268 6.489 13.182 1.00 96.75 91 LEU A O 1
ATOM 721 N N . VAL A 1 92 ? -15.949 4.428 13.802 1.00 97.62 92 VAL A N 1
ATOM 722 C CA . VAL A 1 92 ? -15.938 3.848 12.447 1.00 97.62 92 VAL A CA 1
ATOM 723 C C . VAL A 1 92 ? -16.815 4.673 11.512 1.00 97.62 92 VAL A C 1
ATOM 725 O O . VAL A 1 92 ? -16.370 5.039 10.427 1.00 97.62 92 VAL A O 1
ATOM 728 N N . THR A 1 93 ? -18.023 5.024 11.953 1.00 97.00 93 THR A N 1
ATOM 729 C CA . THR A 1 93 ? -18.960 5.838 11.167 1.00 97.00 93 THR A CA 1
ATOM 730 C C . THR A 1 93 ? -18.375 7.214 10.836 1.00 97.00 93 THR A C 1
ATOM 732 O O . THR A 1 93 ? -18.505 7.686 9.704 1.00 97.00 93 THR A O 1
ATOM 735 N N . SER A 1 94 ? -17.695 7.860 11.792 1.00 95.69 94 SER A N 1
ATOM 736 C CA . SER A 1 94 ? -17.055 9.160 11.561 1.00 95.69 94 SER A CA 1
ATOM 737 C C . SER A 1 94 ? -15.961 9.079 10.497 1.00 95.69 94 SER A C 1
ATOM 739 O O . SER A 1 94 ? -15.992 9.860 9.544 1.00 95.69 94 SER A O 1
ATOM 741 N N . VAL A 1 95 ? -15.017 8.142 10.631 1.00 95.94 95 VAL A N 1
ATOM 742 C CA . VAL A 1 95 ? -13.876 8.044 9.703 1.00 95.94 95 VAL A CA 1
ATOM 743 C C . VAL A 1 95 ? -14.280 7.483 8.342 1.00 95.94 95 VAL A C 1
ATOM 745 O O . VAL A 1 95 ? -13.704 7.861 7.327 1.00 95.94 95 VAL A O 1
ATOM 748 N N . GLU A 1 96 ? -15.316 6.642 8.274 1.00 96.19 96 GLU A N 1
ATOM 749 C CA . GLU A 1 96 ? -15.861 6.171 7.000 1.00 96.19 96 GLU A CA 1
ATOM 750 C C . GLU A 1 96 ? -16.501 7.314 6.201 1.00 96.19 96 GLU A C 1
ATOM 752 O O . GLU A 1 96 ? -16.307 7.399 4.986 1.00 96.19 96 GLU A O 1
ATOM 757 N N . ARG A 1 97 ? -17.226 8.225 6.864 1.00 95.38 97 ARG A N 1
ATOM 758 C CA . ARG A 1 97 ? -17.776 9.421 6.209 1.00 95.38 97 ARG A CA 1
ATOM 759 C C . ARG A 1 97 ? -16.663 10.282 5.615 1.00 95.38 97 ARG A C 1
ATOM 761 O O . ARG A 1 97 ? -16.769 10.687 4.461 1.00 95.38 97 ARG A O 1
ATOM 768 N N . GLU A 1 98 ? -15.598 10.518 6.374 1.00 94.94 98 GLU A N 1
ATOM 769 C CA . GLU A 1 98 ? -14.432 11.281 5.913 1.00 94.94 98 GLU A CA 1
ATOM 770 C C . GLU A 1 98 ? -13.734 10.576 4.738 1.00 94.94 98 GLU A C 1
ATOM 772 O O . GLU A 1 98 ? -13.470 11.193 3.709 1.00 94.94 98 GLU A O 1
ATOM 777 N N . ALA A 1 99 ? -13.530 9.257 4.819 1.00 95.31 99 ALA A N 1
ATOM 778 C CA . ALA A 1 99 ? -12.942 8.463 3.740 1.00 95.31 99 ALA A CA 1
ATOM 779 C C . ALA A 1 99 ? -13.790 8.480 2.459 1.00 95.31 99 ALA A C 1
ATOM 781 O O . ALA A 1 99 ? -13.245 8.560 1.359 1.00 95.31 99 ALA A O 1
ATOM 782 N N . ARG A 1 100 ? -15.124 8.445 2.578 1.00 95.50 100 ARG A N 1
ATOM 783 C CA . ARG A 1 100 ? -16.058 8.567 1.445 1.00 95.50 100 ARG A CA 1
ATOM 784 C C . ARG A 1 100 ? -16.074 9.960 0.827 1.00 95.50 100 ARG A C 1
ATOM 786 O O . ARG A 1 100 ? -16.405 10.065 -0.352 1.00 95.50 100 ARG A O 1
ATOM 793 N N . GLN A 1 101 ? -15.773 11.001 1.600 1.00 93.69 101 GLN A N 1
ATOM 794 C CA . GLN A 1 101 ? -15.617 12.365 1.095 1.00 93.69 101 GLN A CA 1
ATOM 795 C C . GLN A 1 101 ? -14.284 12.517 0.361 1.00 93.69 101 GLN A C 1
ATOM 797 O O . GLN A 1 101 ? -14.272 13.005 -0.765 1.00 93.69 101 GLN A O 1
ATOM 802 N N . TYR A 1 102 ? -13.195 12.029 0.962 1.00 93.25 102 TYR A N 1
ATOM 803 C CA . TYR A 1 102 ? -11.855 12.075 0.375 1.00 93.25 102 TYR A CA 1
ATOM 804 C C . TYR A 1 102 ? -11.787 11.249 -0.921 1.00 93.25 102 TYR A C 1
ATOM 806 O O . TYR A 1 102 ? -11.374 11.737 -1.970 1.00 93.25 102 TYR A O 1
ATOM 814 N N . TYR A 1 103 ? -12.280 10.009 -0.882 1.00 94.56 103 TYR A N 1
ATOM 815 C CA . TYR A 1 103 ? -12.435 9.139 -2.045 1.00 94.56 103 TYR A CA 1
ATOM 816 C C . TYR A 1 103 ? -13.912 8.866 -2.282 1.00 94.56 103 TYR A C 1
ATOM 818 O O . TYR A 1 103 ? -14.493 7.973 -1.659 1.00 94.56 103 TYR A O 1
ATOM 826 N N . ARG A 1 104 ? -14.521 9.615 -3.212 1.00 93.56 104 ARG A N 1
ATOM 827 C CA . ARG A 1 104 ? -15.963 9.547 -3.500 1.00 93.56 104 ARG A CA 1
ATOM 828 C C . ARG A 1 104 ? -16.455 8.101 -3.623 1.00 93.56 104 ARG A C 1
ATOM 830 O O . ARG A 1 104 ? -16.125 7.391 -4.573 1.00 93.56 104 ARG A O 1
ATOM 837 N N . GLY A 1 105 ? -17.256 7.670 -2.646 1.00 90.50 105 GLY A N 1
ATOM 838 C CA . GLY A 1 105 ? -17.836 6.323 -2.600 1.00 90.50 105 GLY A CA 1
ATOM 839 C C . GLY A 1 105 ? -16.825 5.183 -2.401 1.00 90.50 105 GLY A C 1
ATOM 840 O O . GLY A 1 105 ? -17.094 4.068 -2.843 1.00 90.50 105 GLY A O 1
ATOM 841 N N . LEU A 1 106 ? -15.671 5.458 -1.779 1.00 95.44 106 LEU A N 1
ATOM 842 C CA . LEU A 1 106 ? -14.546 4.527 -1.597 1.00 95.44 106 LEU A CA 1
ATOM 843 C C . LEU A 1 106 ? -14.019 3.946 -2.921 1.00 95.44 106 LEU A C 1
ATOM 845 O O . LEU A 1 106 ? -13.529 2.816 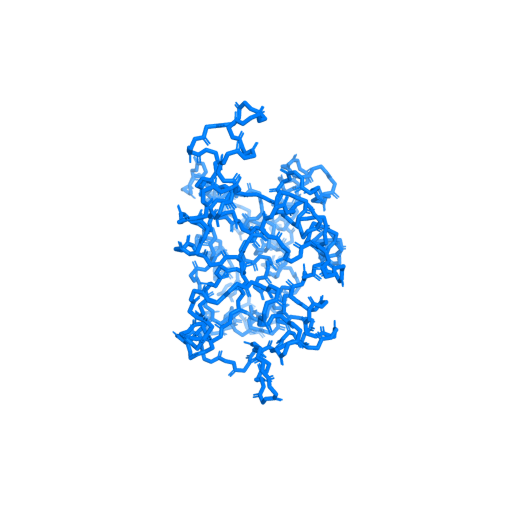-2.981 1.00 95.44 106 LEU A O 1
ATOM 849 N N . LYS A 1 107 ? -14.141 4.718 -4.008 1.00 96.81 107 LYS A N 1
ATOM 850 C CA . LYS A 1 107 ? -13.636 4.354 -5.332 1.00 96.81 107 LYS A CA 1
ATOM 851 C C . LYS A 1 107 ? -12.251 4.958 -5.543 1.00 96.81 107 LYS A C 1
ATOM 853 O O . LYS A 1 107 ? -12.109 6.168 -5.715 1.00 96.81 107 LYS A O 1
ATOM 858 N N . ILE A 1 108 ? -11.241 4.096 -5.597 1.00 97.94 108 ILE A N 1
ATOM 859 C CA . ILE A 1 108 ? -9.890 4.467 -6.016 1.00 97.94 108 ILE A CA 1
ATOM 860 C C . ILE A 1 108 ? -9.846 4.429 -7.543 1.00 97.94 108 ILE A C 1
ATOM 862 O O . ILE A 1 108 ? -10.246 3.441 -8.163 1.00 97.94 108 ILE A O 1
ATOM 866 N N . ARG A 1 109 ? -9.400 5.525 -8.153 1.00 97.38 109 ARG A N 1
ATOM 867 C CA . ARG A 1 109 ? -9.143 5.625 -9.588 1.00 97.38 109 ARG A CA 1
ATOM 868 C C . ARG A 1 109 ? -7.645 5.466 -9.844 1.00 97.38 109 ARG A C 1
ATOM 870 O O . ARG A 1 109 ? -6.846 5.640 -8.927 1.00 97.38 109 ARG A O 1
ATOM 877 N N . SER A 1 110 ? -7.269 5.132 -11.074 1.00 97.06 110 SER A N 1
ATOM 878 C CA . SER A 1 110 ? -5.863 4.956 -11.453 1.00 97.06 110 SER A CA 1
ATOM 879 C C . SER A 1 110 ? -5.032 6.220 -11.219 1.00 97.06 110 SER A C 1
ATOM 881 O O . SER A 1 110 ? -3.913 6.112 -10.740 1.00 97.06 110 SER A O 1
ATOM 883 N N . ASP A 1 111 ? -5.597 7.406 -11.464 1.00 95.50 111 ASP A N 1
ATOM 884 C CA . ASP A 1 111 ? -4.967 8.716 -11.235 1.00 95.50 111 ASP A CA 1
ATOM 885 C C . ASP A 1 111 ? -4.796 9.076 -9.752 1.00 95.50 111 ASP A C 1
ATOM 887 O O . ASP A 1 111 ? -4.113 10.041 -9.440 1.00 95.50 111 ASP A O 1
ATOM 891 N N . HIS A 1 112 ? -5.386 8.317 -8.822 1.00 97.19 112 HIS A N 1
ATOM 892 C CA . HIS A 1 112 ? -5.067 8.450 -7.399 1.00 97.19 112 HIS A CA 1
ATOM 893 C C . HIS A 1 112 ? -3.812 7.660 -7.012 1.00 97.19 112 HIS A C 1
ATOM 895 O O . HIS A 1 112 ? -3.133 8.034 -6.063 1.00 97.19 112 HIS A O 1
ATOM 901 N N . VAL A 1 113 ? -3.504 6.563 -7.712 1.00 97.88 113 VAL A N 1
ATOM 902 C CA . VAL A 1 113 ? -2.395 5.661 -7.370 1.00 97.88 113 VAL A CA 1
ATOM 903 C C . VAL A 1 113 ? -1.117 6.173 -8.027 1.00 97.88 113 VAL A C 1
ATOM 905 O O . VAL A 1 113 ? -0.702 5.670 -9.071 1.00 97.88 113 VAL A O 1
ATOM 908 N N . TRP A 1 114 ? -0.541 7.204 -7.413 1.00 97.06 114 TRP A N 1
ATOM 909 C CA . TRP A 1 114 ? 0.694 7.849 -7.846 1.00 97.06 114 TRP A CA 1
ATOM 910 C C . TRP A 1 114 ? 1.467 8.418 -6.645 1.00 97.06 114 TRP A C 1
ATOM 912 O O . TRP A 1 114 ? 0.983 8.419 -5.506 1.00 97.06 114 TRP A O 1
ATOM 922 N N . GLY A 1 115 ? 2.672 8.910 -6.905 1.00 96.69 115 GLY A N 1
ATOM 923 C CA . GLY A 1 115 ? 3.519 9.630 -5.967 1.00 96.69 115 GLY A CA 1
ATOM 924 C C . GLY A 1 115 ? 4.565 8.752 -5.276 1.00 96.69 115 GLY A C 1
ATOM 925 O O . GLY A 1 115 ? 4.542 7.520 -5.379 1.00 96.69 115 GLY A O 1
ATOM 926 N N . PRO A 1 116 ? 5.503 9.380 -4.544 1.00 96.12 116 PRO A N 1
ATOM 927 C CA . PRO A 1 116 ? 6.581 8.668 -3.870 1.00 96.12 116 PRO A CA 1
ATOM 928 C C . PRO A 1 116 ? 6.044 7.756 -2.752 1.00 96.12 116 PRO A C 1
ATOM 930 O O . PRO A 1 116 ? 4.951 7.981 -2.232 1.00 96.12 116 PRO A O 1
ATOM 933 N N . PRO A 1 117 ? 6.817 6.752 -2.299 1.00 94.12 117 PRO A N 1
ATOM 934 C CA . PRO A 1 117 ? 6.365 5.819 -1.264 1.00 94.12 117 PRO A CA 1
ATOM 935 C C . PRO A 1 117 ? 6.241 6.448 0.133 1.00 94.12 117 PRO A C 1
ATOM 937 O O . PRO A 1 117 ? 5.572 5.903 1.012 1.00 94.12 117 PRO A O 1
ATOM 940 N N . SER A 1 118 ? 6.912 7.575 0.380 1.00 91.00 118 SER A N 1
ATOM 941 C CA . SER A 1 118 ? 6.877 8.243 1.682 1.00 91.00 118 SER A CA 1
ATOM 942 C C . SER A 1 118 ? 5.485 8.803 1.966 1.00 91.00 118 SER A C 1
ATOM 944 O O . SER A 1 118 ? 4.959 9.570 1.169 1.00 91.00 118 SER A O 1
ATOM 946 N N . ARG A 1 119 ? 4.907 8.434 3.118 1.00 84.44 119 ARG A N 1
ATOM 947 C CA . ARG A 1 119 ? 3.573 8.871 3.580 1.00 84.44 119 ARG A CA 1
ATOM 948 C C . ARG A 1 119 ? 2.421 8.578 2.606 1.00 84.44 119 ARG A C 1
ATOM 950 O O . ARG A 1 119 ? 1.343 9.135 2.760 1.00 84.44 119 ARG A O 1
ATOM 957 N N . ASN A 1 120 ? 2.613 7.665 1.660 1.00 94.69 120 ASN A N 1
ATOM 958 C CA . ASN A 1 120 ? 1.598 7.306 0.682 1.00 94.69 120 ASN A CA 1
ATOM 959 C C . ASN A 1 120 ? 0.770 6.108 1.176 1.00 94.69 120 ASN A C 1
ATOM 961 O O . ASN A 1 120 ? 1.288 4.995 1.316 1.00 94.69 120 ASN A O 1
ATOM 965 N N . VAL A 1 121 ? -0.527 6.320 1.430 1.00 96.31 121 VAL A N 1
ATOM 966 C CA . VAL A 1 121 ? -1.443 5.273 1.925 1.00 96.31 121 VAL A CA 1
ATOM 967 C C . VAL A 1 121 ? -1.531 4.073 0.982 1.00 96.31 121 VAL A C 1
ATOM 969 O O . VAL A 1 121 ? -1.746 2.941 1.422 1.00 96.31 121 VAL A O 1
ATOM 972 N N . PHE A 1 122 ? -1.294 4.276 -0.312 1.00 98.06 122 PHE A N 1
ATOM 973 C CA . PHE A 1 122 ? -1.316 3.193 -1.280 1.00 98.06 122 PHE A CA 1
ATOM 974 C C . PHE A 1 122 ? -0.173 2.195 -1.065 1.00 98.06 122 PHE A C 1
ATOM 976 O O . PHE A 1 122 ? -0.332 1.037 -1.441 1.00 98.06 122 PHE A O 1
ATOM 983 N N . VAL A 1 123 ? 0.919 2.567 -0.378 1.00 98.00 123 VAL A N 1
ATOM 984 C CA . VAL A 1 123 ? 1.975 1.617 0.027 1.00 98.00 123 VAL A CA 1
ATOM 985 C C . VAL A 1 123 ? 1.444 0.640 1.072 1.00 98.00 123 VAL A C 1
ATOM 987 O O . VAL A 1 123 ? 1.682 -0.563 0.964 1.00 98.00 123 VAL A O 1
ATOM 990 N N . LEU A 1 124 ? 0.680 1.131 2.053 1.00 97.75 124 LEU A N 1
ATOM 991 C CA . LEU A 1 124 ? 0.015 0.287 3.048 1.00 97.75 124 LEU A CA 1
ATOM 992 C C . LEU A 1 124 ? -0.994 -0.653 2.387 1.00 97.75 124 LEU A C 1
ATOM 994 O O . LEU A 1 124 ? -0.997 -1.851 2.666 1.00 97.75 124 LEU A O 1
ATOM 998 N N . LEU A 1 125 ? -1.837 -0.120 1.499 1.00 98.31 125 LEU A N 1
ATOM 999 C CA . LEU A 1 125 ? -2.832 -0.927 0.797 1.00 98.31 125 LEU A CA 1
ATOM 1000 C C . LEU A 1 125 ? -2.173 -1.963 -0.116 1.00 98.31 125 LEU A C 1
ATOM 1002 O O . LEU A 1 125 ? -2.589 -3.116 -0.107 1.00 98.31 125 LEU A O 1
ATOM 1006 N N . MET A 1 126 ? -1.117 -1.594 -0.846 1.00 98.44 126 MET A N 1
ATOM 1007 C CA . MET A 1 126 ? -0.324 -2.531 -1.643 1.00 98.44 126 MET A CA 1
ATOM 1008 C C . MET A 1 126 ? 0.242 -3.654 -0.767 1.00 98.44 126 MET A C 1
ATOM 1010 O O . MET A 1 126 ? 0.131 -4.821 -1.133 1.00 98.44 126 MET A O 1
ATOM 1014 N N . TYR A 1 127 ? 0.771 -3.321 0.413 1.00 98.00 127 TYR A N 1
ATOM 1015 C CA . TYR A 1 127 ? 1.341 -4.297 1.342 1.00 98.00 127 TYR A CA 1
ATOM 1016 C C . TYR A 1 127 ? 0.307 -5.318 1.824 1.00 98.00 127 TYR A C 1
ATOM 1018 O O . TYR A 1 127 ? 0.543 -6.524 1.752 1.00 98.00 127 TYR A O 1
ATOM 1026 N N . ILE A 1 128 ? -0.861 -4.835 2.256 1.00 98.06 128 ILE A N 1
ATOM 1027 C CA . ILE A 1 128 ? -1.982 -5.679 2.687 1.00 98.06 128 ILE A CA 1
ATOM 1028 C C . ILE A 1 128 ? -2.460 -6.552 1.522 1.00 98.06 128 ILE A C 1
ATOM 1030 O O . ILE A 1 128 ? -2.613 -7.764 1.665 1.00 98.06 128 ILE A O 1
ATOM 1034 N N . LEU A 1 129 ? -2.685 -5.944 0.355 1.00 98.44 129 LEU A N 1
ATOM 1035 C CA . LEU A 1 129 ? -3.294 -6.618 -0.786 1.00 98.44 129 LEU A CA 1
ATOM 1036 C C . LEU A 1 129 ? -2.405 -7.708 -1.360 1.00 98.44 129 LEU A C 1
ATOM 1038 O O . LEU A 1 129 ? -2.904 -8.804 -1.594 1.00 98.44 129 LEU A O 1
ATOM 1042 N N . MET A 1 130 ? -1.116 -7.435 -1.562 1.00 98.31 130 MET A N 1
ATOM 1043 C CA . MET A 1 130 ? -0.177 -8.432 -2.077 1.00 98.31 130 MET A CA 1
ATOM 1044 C C . MET A 1 130 ? -0.123 -9.648 -1.148 1.00 98.31 130 MET A C 1
ATOM 1046 O O . MET A 1 130 ? -0.296 -10.775 -1.605 1.00 98.31 130 MET A O 1
ATOM 1050 N N . ARG A 1 131 ? -0.003 -9.431 0.169 1.00 97.62 131 ARG A N 1
ATOM 1051 C CA . ARG A 1 131 ? -0.005 -10.525 1.155 1.00 97.62 131 ARG A CA 1
ATOM 1052 C C . ARG A 1 131 ? -1.329 -11.286 1.190 1.00 97.62 131 ARG A C 1
ATOM 1054 O O . ARG A 1 131 ? -1.315 -12.502 1.275 1.00 97.62 131 ARG A O 1
ATOM 1061 N N . SER A 1 132 ? -2.466 -10.596 1.074 1.00 96.44 132 SER A N 1
ATOM 1062 C CA . SER A 1 132 ? -3.796 -11.233 1.043 1.00 96.44 132 SER A CA 1
ATOM 1063 C C . SER A 1 132 ? -4.104 -12.001 -0.249 1.00 96.44 132 SER A C 1
ATOM 1065 O O . SER A 1 132 ? -5.124 -12.680 -0.332 1.00 96.44 132 SER A O 1
ATOM 1067 N N . ARG A 1 133 ? -3.270 -11.828 -1.279 1.00 95.75 133 ARG A N 1
ATOM 1068 C CA . ARG A 1 133 ? -3.372 -12.479 -2.592 1.00 95.75 133 ARG A CA 1
ATOM 1069 C C . ARG A 1 133 ? -2.284 -13.537 -2.778 1.00 95.75 133 ARG A C 1
ATOM 1071 O O . ARG A 1 133 ? -1.998 -13.892 -3.918 1.00 95.75 133 ARG A O 1
ATOM 1078 N N . ASP A 1 134 ? -1.657 -13.961 -1.681 1.00 95.25 134 ASP A N 1
ATOM 1079 C CA . ASP A 1 134 ? -0.578 -14.948 -1.657 1.00 95.25 134 ASP A CA 1
ATOM 1080 C C . ASP A 1 134 ? 0.566 -14.597 -2.621 1.00 95.25 134 ASP A C 1
ATOM 1082 O O . ASP A 1 134 ? 1.163 -15.462 -3.261 1.00 95.25 134 ASP A O 1
ATOM 1086 N N . ALA A 1 135 ? 0.867 -13.299 -2.751 1.00 97.31 135 ALA A N 1
ATOM 1087 C CA . ALA A 1 135 ? 2.060 -12.858 -3.457 1.00 97.31 135 ALA A CA 1
ATOM 1088 C C . ALA A 1 135 ? 3.290 -13.504 -2.813 1.00 97.31 135 ALA A C 1
ATOM 1090 O O . ALA A 1 135 ? 3.399 -13.546 -1.585 1.00 97.31 135 ALA A O 1
ATOM 1091 N N . ALA A 1 136 ? 4.212 -13.979 -3.642 1.00 96.19 136 ALA A N 1
ATOM 1092 C CA . ALA A 1 136 ? 5.458 -14.603 -3.228 1.00 96.19 136 ALA A CA 1
ATOM 1093 C C . ALA A 1 136 ? 6.643 -13.791 -3.745 1.00 96.19 136 ALA A C 1
ATOM 1095 O O . ALA A 1 136 ? 6.532 -13.108 -4.764 1.00 96.19 136 ALA A O 1
ATOM 1096 N N . ASP A 1 137 ? 7.778 -13.886 -3.055 1.00 96.50 137 ASP A N 1
ATOM 1097 C CA . ASP A 1 137 ? 9.042 -13.371 -3.574 1.00 96.50 137 ASP A CA 1
ATOM 1098 C C . ASP A 1 137 ? 9.296 -13.926 -4.980 1.00 96.50 137 ASP A C 1
ATOM 1100 O O . ASP A 1 137 ? 8.831 -15.012 -5.331 1.00 96.50 137 ASP A O 1
ATOM 1104 N N . TRP A 1 138 ? 10.010 -13.180 -5.811 1.00 95.81 138 TRP A N 1
ATOM 1105 C CA . TRP A 1 138 ? 10.295 -13.644 -7.168 1.00 95.81 138 TRP A CA 1
ATOM 1106 C C . TRP A 1 138 ? 11.364 -14.750 -7.171 1.00 95.81 138 TRP A C 1
ATOM 1108 O O . TRP A 1 138 ? 12.183 -14.844 -6.258 1.00 95.81 138 TRP A O 1
ATOM 1118 N N . GLY A 1 139 ? 11.368 -15.589 -8.203 1.00 91.38 139 GLY A N 1
ATOM 1119 C CA . GLY A 1 139 ? 12.233 -16.761 -8.355 1.00 91.38 139 GLY A CA 1
ATOM 1120 C C . GLY A 1 139 ? 11.525 -18.094 -8.081 1.00 91.38 139 GLY A C 1
ATOM 1121 O O . GLY A 1 139 ? 10.415 -18.136 -7.554 1.00 91.38 139 GLY A O 1
ATOM 1122 N N . HIS A 1 140 ? 12.186 -19.196 -8.448 1.00 78.94 140 HIS A N 1
ATOM 1123 C CA . HIS A 1 140 ? 11.623 -20.553 -8.376 1.00 78.94 140 HIS A CA 1
ATOM 1124 C C . HIS A 1 140 ? 11.239 -21.002 -6.954 1.00 78.94 140 HIS A C 1
ATOM 1126 O O . HIS A 1 140 ? 10.197 -21.630 -6.792 1.00 78.94 140 HIS A O 1
ATOM 1132 N N . ASP A 1 141 ? 12.011 -20.606 -5.937 1.00 82.12 141 ASP A N 1
ATOM 1133 C CA . ASP A 1 141 ? 11.776 -20.947 -4.521 1.00 82.12 141 ASP A CA 1
ATOM 1134 C C . ASP A 1 141 ? 11.251 -19.747 -3.707 1.00 82.12 141 ASP A C 1
ATOM 1136 O O . ASP A 1 141 ? 11.562 -19.569 -2.524 1.00 82.12 141 ASP A O 1
ATOM 1140 N N . GLY A 1 142 ? 10.505 -18.858 -4.367 1.00 88.81 142 GLY A N 1
ATOM 1141 C CA . GLY A 1 142 ? 9.957 -17.651 -3.764 1.00 88.81 142 GLY A CA 1
ATOM 1142 C C . GLY A 1 142 ? 9.016 -17.953 -2.598 1.00 88.81 142 GLY A C 1
ATOM 1143 O O . GLY A 1 142 ? 7.966 -18.569 -2.775 1.00 88.81 142 GLY A O 1
ATOM 1144 N N . LYS A 1 143 ? 9.360 -17.486 -1.392 1.00 94.62 143 LYS A N 1
ATOM 1145 C CA . LYS A 1 143 ? 8.486 -17.618 -0.216 1.00 94.62 143 LYS A CA 1
ATOM 1146 C C . LYS A 1 143 ? 7.300 -16.656 -0.308 1.00 94.62 143 LYS A C 1
ATOM 1148 O O . LYS A 1 143 ? 7.491 -15.534 -0.788 1.00 94.62 143 LYS A O 1
ATOM 1153 N N . PRO A 1 144 ? 6.114 -17.010 0.216 1.00 96.50 144 PRO A N 1
ATOM 1154 C CA . PRO A 1 144 ? 5.022 -16.059 0.380 1.00 96.50 144 PRO A CA 1
ATOM 1155 C C . PRO A 1 144 ? 5.502 -14.795 1.098 1.00 96.50 144 PRO A C 1
ATOM 1157 O O . PRO A 1 144 ? 6.183 -14.870 2.122 1.00 96.50 144 PRO A O 1
ATOM 1160 N N . LEU A 1 145 ? 5.113 -13.614 0.613 1.00 96.69 145 LEU A N 1
ATOM 1161 C CA . LEU A 1 145 ? 5.484 -12.341 1.238 1.00 96.69 145 LEU A CA 1
ATOM 1162 C C . LEU A 1 145 ? 5.009 -12.258 2.692 1.00 96.69 145 LEU A C 1
ATOM 1164 O O . LEU A 1 145 ? 5.581 -11.515 3.487 1.00 96.69 145 LEU A O 1
ATOM 1168 N N . ALA A 1 146 ? 3.968 -13.017 3.046 1.00 95.31 146 ALA A N 1
ATOM 1169 C CA . ALA A 1 146 ? 3.474 -13.108 4.408 1.00 95.31 146 ALA A CA 1
ATOM 1170 C C . ALA A 1 146 ? 4.410 -13.846 5.380 1.00 95.31 146 ALA A C 1
ATOM 1172 O O . ALA A 1 146 ? 4.286 -13.623 6.582 1.00 95.31 146 ALA A O 1
ATOM 1173 N N . GLU A 1 147 ? 5.335 -14.660 4.868 1.00 95.25 147 GLU A N 1
ATOM 1174 C CA . GLU A 1 147 ? 6.304 -15.456 5.634 1.00 95.25 147 GLU A CA 1
ATOM 1175 C C . GLU A 1 147 ? 7.707 -14.829 5.661 1.00 95.25 147 GLU A C 1
ATOM 1177 O O . GLU A 1 147 ? 8.596 -15.296 6.373 1.00 95.25 147 GLU A O 1
ATOM 1182 N N . ILE A 1 148 ? 7.933 -13.765 4.887 1.00 95.12 148 ILE A N 1
ATOM 1183 C CA . ILE A 1 148 ? 9.204 -13.040 4.883 1.00 95.12 148 ILE A CA 1
ATOM 1184 C C . ILE A 1 148 ? 9.278 -12.159 6.126 1.00 95.12 148 ILE A C 1
ATOM 1186 O O . ILE A 1 148 ? 8.391 -11.345 6.385 1.00 95.12 148 ILE A O 1
ATOM 1190 N N . GLU A 1 149 ? 10.380 -12.270 6.869 1.00 94.25 149 GLU A N 1
ATOM 1191 C CA . GLU A 1 149 ? 10.597 -11.453 8.058 1.00 94.25 149 GLU A CA 1
ATOM 1192 C C . GLU A 1 149 ? 10.481 -9.947 7.742 1.00 94.25 149 GLU A C 1
ATOM 1194 O O . GLU A 1 149 ? 11.093 -9.465 6.781 1.00 94.25 149 GLU A O 1
ATOM 1199 N N . PRO A 1 150 ? 9.802 -9.144 8.584 1.00 92.50 150 PRO A N 1
ATOM 1200 C CA . PRO A 1 150 ? 9.550 -7.729 8.292 1.00 92.50 150 PRO A CA 1
ATOM 1201 C C . PRO A 1 150 ? 10.805 -6.888 8.025 1.00 92.50 150 PRO A C 1
ATOM 1203 O O . PRO A 1 150 ? 10.754 -5.914 7.270 1.00 92.50 150 PRO A O 1
ATOM 1206 N N . LYS A 1 151 ? 11.940 -7.250 8.644 1.00 93.38 151 LYS A N 1
ATOM 1207 C CA . LYS A 1 151 ? 13.240 -6.587 8.440 1.00 93.38 151 LYS A CA 1
ATOM 1208 C C . LYS A 1 151 ? 13.861 -6.883 7.071 1.00 93.38 151 LYS A C 1
ATOM 1210 O O . LYS A 1 151 ? 14.621 -6.061 6.575 1.00 93.38 151 LYS A O 1
ATOM 1215 N N . GLN A 1 152 ? 13.517 -8.019 6.467 1.00 94.56 152 GLN A N 1
ATOM 1216 C CA . GLN A 1 152 ? 13.995 -8.438 5.150 1.00 94.56 152 GLN A CA 1
ATOM 1217 C C . GLN A 1 152 ? 13.113 -7.904 4.016 1.00 94.56 152 GLN A C 1
ATOM 1219 O O . GLN A 1 152 ? 13.530 -7.929 2.867 1.00 94.56 152 GLN A O 1
ATOM 1224 N N . MET A 1 153 ? 11.911 -7.402 4.308 1.00 95.56 153 MET A N 1
ATOM 1225 C CA . MET A 1 153 ? 10.999 -6.879 3.291 1.00 95.56 153 MET A CA 1
ATOM 1226 C C . MET A 1 153 ? 11.386 -5.465 2.827 1.00 95.56 153 MET A C 1
ATOM 1228 O O . MET A 1 153 ? 11.410 -4.525 3.638 1.00 95.56 153 MET A O 1
ATOM 1232 N N . GLN A 1 154 ? 11.591 -5.298 1.518 1.00 94.56 154 GLN A N 1
ATOM 1233 C CA . GLN A 1 154 ? 11.982 -4.043 0.867 1.00 94.56 154 GLN A CA 1
ATOM 1234 C C . GLN A 1 154 ? 11.002 -3.636 -0.243 1.00 94.56 154 GLN A C 1
ATOM 1236 O O . GLN A 1 154 ? 10.286 -4.470 -0.792 1.00 94.56 154 GLN A O 1
ATOM 1241 N N . LEU A 1 155 ? 10.973 -2.335 -0.554 1.00 96.12 155 LEU A N 1
ATOM 1242 C CA . LEU A 1 155 ? 10.368 -1.831 -1.789 1.00 96.12 155 LEU A CA 1
ATOM 1243 C C . LEU A 1 155 ? 11.430 -1.881 -2.887 1.00 96.12 155 LEU A C 1
ATOM 1245 O O . LEU A 1 155 ? 12.512 -1.327 -2.712 1.00 96.12 155 LEU A O 1
ATOM 1249 N N . HIS A 1 156 ? 11.099 -2.537 -3.988 1.00 96.81 156 HIS A N 1
ATOM 1250 C CA . HIS A 1 156 ? 11.929 -2.694 -5.170 1.00 96.81 156 HIS A CA 1
ATOM 1251 C C . HIS A 1 156 ? 11.318 -1.915 -6.332 1.00 96.81 156 HIS A C 1
ATOM 1253 O O . HIS A 1 156 ? 10.114 -2.025 -6.581 1.00 96.81 156 HIS A O 1
ATOM 1259 N N . HIS A 1 157 ? 12.142 -1.152 -7.045 1.00 98.31 157 HIS A N 1
ATOM 1260 C CA . HIS A 1 157 ? 11.775 -0.541 -8.318 1.00 98.31 157 HIS A CA 1
ATOM 1261 C C . HIS A 1 157 ? 11.721 -1.610 -9.406 1.00 98.31 157 HIS A C 1
ATOM 1263 O O . HIS A 1 157 ? 12.753 -2.162 -9.765 1.00 98.31 157 HIS A O 1
ATOM 1269 N N . ILE A 1 158 ? 10.532 -1.872 -9.948 1.00 98.56 158 ILE A N 1
ATOM 1270 C CA . ILE A 1 158 ? 10.312 -2.848 -11.020 1.00 98.56 158 ILE A CA 1
ATOM 1271 C C . ILE A 1 158 ? 11.182 -2.476 -12.218 1.00 98.56 158 ILE A C 1
ATOM 1273 O O . ILE A 1 158 ? 11.964 -3.297 -12.678 1.00 98.56 158 ILE A O 1
ATOM 1277 N N . PHE A 1 159 ? 11.097 -1.232 -12.689 1.00 98.50 159 PHE A N 1
ATOM 1278 C CA . PHE A 1 159 ? 12.100 -0.637 -13.566 1.00 98.50 159 PHE A CA 1
ATOM 1279 C C . PHE A 1 159 ? 13.196 -0.041 -12.680 1.00 98.50 159 PHE A C 1
ATOM 1281 O O . PHE A 1 159 ? 12.928 1.000 -12.064 1.00 98.50 159 PHE A O 1
ATOM 1288 N N . PRO A 1 160 ? 14.395 -0.658 -12.586 1.00 98.12 160 PRO A N 1
ATOM 1289 C CA . PRO A 1 160 ? 15.387 -0.252 -11.599 1.00 98.12 160 PRO A CA 1
ATOM 1290 C C . PRO A 1 160 ? 15.799 1.204 -11.773 1.00 98.12 160 PRO A C 1
ATOM 1292 O O . PRO A 1 160 ? 15.923 1.711 -12.891 1.00 98.12 160 PRO A O 1
ATOM 1295 N N . PHE A 1 161 ? 16.002 1.880 -10.646 1.00 97.19 161 PHE A N 1
ATOM 1296 C CA . PHE A 1 161 ? 16.224 3.319 -10.622 1.00 97.19 161 PHE A CA 1
ATOM 1297 C C . PHE A 1 161 ? 17.445 3.733 -11.459 1.00 97.19 161 PHE A C 1
ATOM 1299 O O . PHE A 1 161 ? 17.324 4.583 -12.345 1.00 97.19 161 PHE A O 1
ATOM 1306 N N . ASP A 1 162 ? 18.602 3.107 -11.230 1.00 96.94 162 ASP A N 1
ATOM 1307 C CA . ASP A 1 162 ? 19.846 3.458 -11.923 1.00 96.94 162 ASP A CA 1
ATOM 1308 C C . ASP A 1 162 ? 19.799 3.085 -13.406 1.00 96.94 162 ASP A C 1
ATOM 1310 O O . ASP A 1 162 ? 20.260 3.863 -14.248 1.00 96.94 162 ASP A O 1
ATOM 1314 N N . PHE A 1 163 ? 19.179 1.948 -13.741 1.00 97.38 163 PHE A N 1
ATOM 1315 C CA . PHE A 1 163 ? 18.889 1.568 -15.123 1.00 97.38 163 PHE A CA 1
ATOM 1316 C C . PHE A 1 163 ? 18.093 2.670 -15.843 1.00 97.38 163 PHE A C 1
ATOM 1318 O O . PHE A 1 163 ? 18.519 3.160 -16.892 1.00 97.38 163 PHE A O 1
ATOM 1325 N N . MET A 1 164 ? 16.983 3.128 -15.255 1.00 98.00 164 MET A N 1
ATOM 1326 C CA . MET A 1 164 ? 16.128 4.156 -15.856 1.00 98.00 164 MET A CA 1
ATOM 1327 C C . MET A 1 164 ? 16.828 5.511 -15.960 1.00 98.00 164 MET A C 1
ATOM 1329 O O . MET A 1 164 ? 16.756 6.163 -17.002 1.00 98.00 164 MET A O 1
ATOM 1333 N N . MET A 1 165 ? 17.548 5.939 -14.919 1.00 96.81 165 MET A N 1
ATOM 1334 C CA . MET A 1 165 ? 18.245 7.230 -14.923 1.00 96.81 165 MET A CA 1
ATOM 1335 C C . 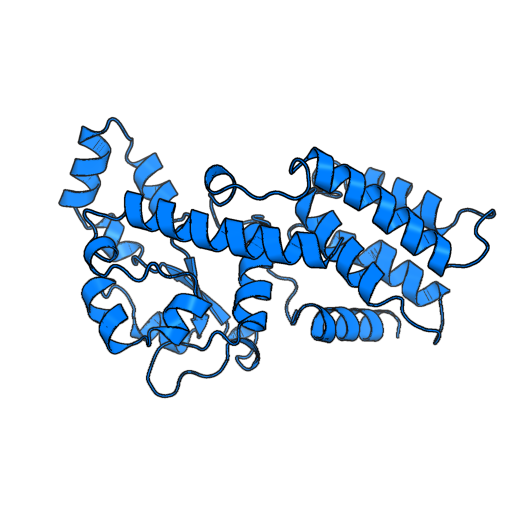MET A 1 165 ? 19.351 7.310 -15.984 1.00 96.81 165 MET A C 1
ATOM 1337 O O . MET A 1 165 ? 19.607 8.394 -16.513 1.00 96.81 165 MET A O 1
ATOM 1341 N N . LYS A 1 166 ? 19.979 6.180 -16.332 1.00 96.12 166 LYS A N 1
ATOM 1342 C CA . LYS A 1 166 ? 21.012 6.094 -17.378 1.00 96.12 166 LYS A CA 1
ATOM 1343 C C . LYS A 1 166 ? 20.426 5.929 -18.792 1.00 96.12 166 LYS A C 1
ATOM 1345 O O . LYS A 1 166 ? 21.145 6.113 -19.777 1.00 96.12 166 LYS A O 1
ATOM 1350 N N . HIS A 1 167 ? 19.131 5.630 -18.930 1.00 94.94 167 HIS A N 1
ATOM 1351 C CA . HIS A 1 167 ? 18.515 5.299 -20.216 1.00 94.94 167 HIS A CA 1
ATOM 1352 C C . HIS A 1 167 ? 18.143 6.539 -21.052 1.00 94.94 167 HIS A C 1
ATOM 1354 O O . HIS A 1 167 ? 17.014 7.036 -21.029 1.00 94.94 167 HIS A O 1
ATOM 1360 N N . LYS A 1 168 ? 19.089 7.016 -21.873 1.00 94.56 168 LYS A N 1
ATOM 1361 C CA . LYS A 1 168 ? 18.940 8.245 -22.682 1.00 94.56 168 LYS A CA 1
ATOM 1362 C C . LYS A 1 168 ? 17.702 8.261 -23.589 1.00 94.56 168 LYS A C 1
ATOM 1364 O O . LYS A 1 168 ? 17.054 9.297 -23.688 1.00 94.56 168 LYS A O 1
ATOM 1369 N N . ALA A 1 169 ? 17.357 7.137 -24.223 1.00 93.88 169 ALA A N 1
ATOM 1370 C CA . ALA A 1 169 ? 16.231 7.087 -25.163 1.00 93.88 169 ALA A CA 1
ATOM 1371 C C . ALA A 1 169 ? 14.871 7.339 -24.485 1.00 93.88 169 ALA A C 1
ATOM 1373 O O . ALA A 1 169 ? 14.085 8.134 -24.987 1.00 93.88 169 ALA A O 1
ATOM 1374 N N . VAL A 1 170 ? 14.618 6.751 -23.308 1.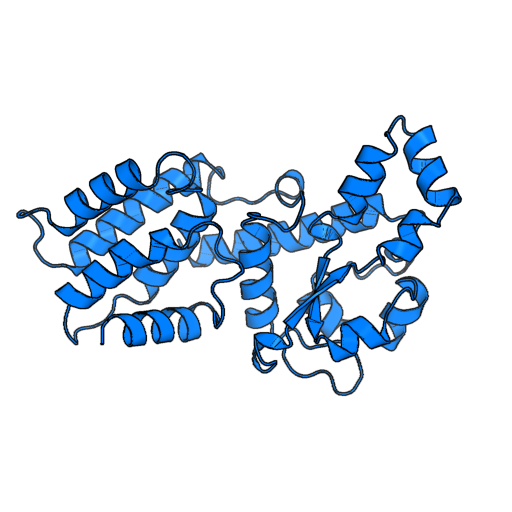00 93.62 170 VAL A N 1
ATOM 1375 C CA . VAL A 1 170 ? 13.378 6.998 -22.551 1.00 93.62 170 VAL A CA 1
ATOM 1376 C C . VAL A 1 170 ? 13.326 8.429 -22.056 1.00 93.62 170 VAL A C 1
ATOM 1378 O O . VAL A 1 170 ? 12.300 9.088 -22.192 1.00 93.62 170 VAL A O 1
ATOM 1381 N N . ARG A 1 171 ? 14.447 8.947 -21.542 1.00 94.44 171 ARG A N 1
ATOM 1382 C CA . ARG A 1 171 ? 14.526 10.353 -21.146 1.00 94.44 171 ARG A CA 1
ATOM 1383 C C . ARG A 1 171 ? 14.194 11.280 -22.319 1.00 94.44 171 ARG A C 1
ATOM 1385 O O . ARG A 1 171 ? 13.492 12.261 -22.118 1.00 94.44 171 ARG A O 1
ATOM 1392 N N . LYS A 1 172 ? 14.660 10.961 -23.533 1.00 95.62 172 LYS A N 1
ATOM 1393 C CA . LYS A 1 172 ? 14.320 11.719 -24.742 1.00 95.62 172 LYS A CA 1
ATOM 1394 C C . LYS A 1 172 ? 12.819 11.663 -25.045 1.00 95.62 172 LYS A C 1
ATOM 1396 O O . LYS A 1 172 ? 12.250 12.715 -25.283 1.00 95.62 172 LYS A O 1
ATOM 1401 N N . ILE A 1 173 ? 12.179 10.492 -24.957 1.00 95.31 173 ILE A N 1
ATOM 1402 C CA . ILE A 1 173 ? 10.719 10.356 -25.144 1.00 95.31 173 ILE A CA 1
ATOM 1403 C C . ILE A 1 173 ? 9.959 11.299 -24.200 1.00 95.31 173 ILE A C 1
ATOM 1405 O O . ILE A 1 173 ? 9.083 12.030 -24.642 1.00 95.31 173 ILE A O 1
ATOM 1409 N N . TYR A 1 174 ? 10.337 11.341 -22.919 1.00 95.88 174 TYR A N 1
ATOM 1410 C CA . TYR A 1 174 ? 9.717 12.245 -21.943 1.00 95.88 174 TYR A CA 1
ATOM 1411 C C . TYR A 1 174 ? 9.884 13.722 -22.329 1.00 95.88 174 TYR A C 1
ATOM 1413 O O . TYR A 1 174 ? 8.921 14.481 -22.273 1.00 95.88 174 TYR A O 1
ATOM 1421 N N . LEU A 1 175 ? 11.091 14.121 -22.740 1.00 95.62 175 LEU A N 1
ATOM 1422 C CA . LEU A 1 175 ? 11.377 15.496 -23.162 1.00 95.62 175 LEU A CA 1
ATOM 1423 C C . LEU A 1 175 ? 10.611 15.880 -24.436 1.00 95.62 175 LEU A C 1
ATOM 1425 O O . LEU A 1 175 ? 10.074 16.982 -24.509 1.00 95.62 175 LEU A O 1
ATOM 1429 N N . ASP A 1 176 ? 10.534 14.975 -25.415 1.00 96.75 176 ASP A N 1
ATOM 1430 C CA . ASP A 1 176 ? 9.800 15.183 -26.670 1.00 96.75 176 ASP A CA 1
ATOM 1431 C C . ASP A 1 176 ? 8.286 15.346 -26.422 1.00 96.75 176 ASP A C 1
ATOM 1433 O O . ASP A 1 176 ? 7.607 16.060 -27.154 1.00 96.75 176 ASP A O 1
ATOM 1437 N N . GLU A 1 177 ? 7.757 14.729 -25.360 1.00 95.75 177 GLU A N 1
ATOM 1438 C CA . GLU A 1 177 ? 6.375 14.893 -24.886 1.00 95.75 177 GLU A CA 1
ATOM 1439 C C . GLU A 1 177 ? 6.172 16.146 -24.009 1.00 95.75 177 GLU A C 1
ATOM 1441 O O . GLU A 1 177 ? 5.100 16.337 -23.432 1.00 95.75 177 GLU A O 1
ATOM 1446 N N . GLY A 1 178 ? 7.191 17.002 -23.875 1.00 96.44 178 GLY A N 1
ATOM 1447 C CA . GLY A 1 178 ? 7.131 18.235 -23.086 1.00 96.44 178 GLY A CA 1
ATOM 1448 C C . GLY A 1 178 ? 7.271 18.038 -21.573 1.00 96.44 178 GLY A C 1
ATOM 1449 O O . GLY A 1 178 ? 7.010 18.971 -20.815 1.00 96.44 178 GLY A O 1
ATOM 1450 N N . ARG A 1 179 ? 7.683 16.850 -21.109 1.00 96.62 179 ARG A N 1
ATOM 1451 C CA . ARG A 1 179 ? 7.902 16.549 -19.684 1.00 96.62 179 ARG A CA 1
ATOM 1452 C C . ARG A 1 179 ? 9.329 16.881 -19.263 1.00 96.62 179 ARG A C 1
ATOM 1454 O O . ARG A 1 179 ? 10.279 16.730 -20.026 1.00 96.62 179 ARG A O 1
ATOM 1461 N N . SER A 1 180 ? 9.503 17.312 -18.021 1.00 96.81 180 SER A N 1
ATOM 1462 C CA . SER A 1 180 ? 10.802 17.695 -17.475 1.00 96.81 180 SER A CA 1
ATOM 1463 C C . SER A 1 180 ? 11.620 16.486 -16.985 1.00 96.81 180 SER A C 1
ATOM 1465 O O . SER A 1 180 ? 11.080 15.412 -16.697 1.00 96.81 180 SER A O 1
ATOM 1467 N N . PRO A 1 181 ? 12.944 16.643 -16.782 1.00 96.00 181 PRO A N 1
ATOM 1468 C CA . PRO A 1 181 ? 13.750 15.651 -16.072 1.00 96.00 181 PRO A CA 1
ATOM 1469 C C . PRO A 1 181 ? 13.240 15.317 -14.662 1.00 96.00 181 PRO A C 1
ATOM 1471 O O . PRO A 1 181 ? 13.474 14.206 -14.178 1.00 96.00 181 PRO A O 1
ATOM 1474 N N . ALA A 1 182 ? 12.577 16.270 -13.999 1.00 97.12 182 ALA A N 1
ATOM 1475 C CA . ALA A 1 182 ? 11.982 16.063 -12.685 1.00 97.12 182 ALA A CA 1
ATOM 1476 C C . ALA A 1 182 ? 10.758 15.143 -12.774 1.00 97.12 182 ALA A C 1
ATOM 1478 O O . ALA A 1 182 ? 10.653 14.226 -11.962 1.00 97.12 182 ALA A O 1
ATOM 1479 N N . ASP A 1 183 ? 9.919 15.307 -13.801 1.00 97.12 183 ASP A N 1
ATOM 1480 C CA . ASP A 1 183 ? 8.763 14.435 -14.051 1.00 97.12 183 ASP A CA 1
ATOM 1481 C C . ASP A 1 183 ? 9.210 12.998 -14.328 1.00 97.12 183 ASP A C 1
ATOM 1483 O O . ASP A 1 183 ? 8.685 12.056 -13.743 1.00 97.12 183 ASP A O 1
ATOM 1487 N N . PHE A 1 184 ? 10.262 12.812 -15.134 1.00 97.56 184 PHE A N 1
ATOM 1488 C CA . PHE A 1 184 ? 10.831 11.479 -15.357 1.00 97.56 184 PHE A CA 1
ATOM 1489 C C . PHE A 1 184 ? 11.326 10.837 -14.053 1.00 97.56 184 PHE A C 1
ATOM 1491 O O . PHE A 1 184 ? 11.061 9.666 -13.781 1.00 97.56 184 PHE A O 1
ATOM 1498 N N . ARG A 1 185 ? 12.033 11.600 -13.211 1.00 97.69 185 ARG A N 1
ATOM 1499 C CA . ARG A 1 185 ? 12.489 11.111 -11.904 1.00 97.69 185 ARG A CA 1
ATOM 1500 C C . ARG A 1 185 ? 11.315 10.804 -10.966 1.00 97.69 185 ARG A C 1
ATOM 1502 O O . ARG A 1 185 ? 11.427 9.870 -10.168 1.00 97.69 185 ARG A O 1
ATOM 1509 N N . ALA A 1 186 ? 10.238 11.584 -11.028 1.00 97.69 186 ALA A N 1
ATOM 1510 C CA . ALA A 1 186 ? 9.025 11.356 -10.253 1.00 97.69 186 ALA A CA 1
ATOM 1511 C C . ALA A 1 186 ? 8.354 10.042 -10.673 1.00 97.69 186 ALA A C 1
ATOM 1513 O O . ALA A 1 186 ? 8.155 9.193 -9.810 1.00 97.69 186 ALA A O 1
ATOM 1514 N N . ASP A 1 187 ? 8.156 9.818 -11.975 1.00 98.00 187 ASP A N 1
ATOM 1515 C CA . ASP A 1 187 ? 7.602 8.576 -12.533 1.00 98.00 187 ASP A CA 1
ATOM 1516 C C . ASP A 1 187 ? 8.439 7.344 -12.153 1.00 98.00 187 ASP A C 1
ATOM 1518 O O . ASP A 1 187 ? 7.903 6.294 -11.801 1.00 98.00 187 ASP A O 1
ATOM 1522 N N . VAL A 1 188 ? 9.772 7.456 -12.166 1.00 98.25 188 VAL A N 1
ATOM 1523 C CA . VAL A 1 188 ? 10.645 6.351 -11.735 1.00 98.25 188 VAL A CA 1
ATOM 1524 C C . VAL A 1 188 ? 10.474 6.044 -10.247 1.00 98.25 188 VAL A C 1
ATOM 1526 O O . VAL A 1 188 ? 10.524 4.877 -9.874 1.00 98.25 188 VAL A O 1
ATOM 1529 N N . ASN A 1 189 ? 10.239 7.044 -9.395 1.00 98.06 189 ASN A N 1
ATOM 1530 C CA . ASN A 1 189 ? 9.989 6.844 -7.961 1.00 98.06 189 ASN A CA 1
ATOM 1531 C C . ASN A 1 189 ? 8.512 6.627 -7.607 1.00 98.06 189 ASN A C 1
ATOM 1533 O O . ASN A 1 189 ? 8.186 6.533 -6.419 1.00 98.06 189 ASN A O 1
ATOM 1537 N N . ASP A 1 190 ? 7.638 6.569 -8.606 1.00 98.44 190 ASP A N 1
ATOM 1538 C CA . ASP A 1 190 ? 6.208 6.412 -8.414 1.00 98.44 190 ASP A CA 1
ATOM 1539 C C . ASP A 1 190 ? 5.888 5.048 -7.798 1.00 98.44 190 ASP A C 1
ATOM 1541 O O . ASP A 1 190 ? 6.514 4.032 -8.114 1.00 98.44 190 ASP A O 1
ATOM 1545 N N . ILE A 1 191 ? 4.884 4.997 -6.926 1.00 98.25 191 ILE A N 1
ATOM 1546 C CA . ILE A 1 191 ? 4.416 3.748 -6.324 1.00 98.25 191 ILE A CA 1
ATOM 1547 C C . ILE A 1 191 ? 4.025 2.680 -7.359 1.00 98.25 191 ILE A C 1
ATOM 1549 O O . ILE A 1 191 ? 4.225 1.486 -7.119 1.00 98.25 191 ILE A O 1
ATOM 1553 N N . ALA A 1 192 ? 3.544 3.079 -8.535 1.00 98.38 192 ALA A N 1
ATOM 1554 C CA . ALA A 1 192 ? 3.250 2.177 -9.639 1.00 98.38 192 ALA A CA 1
ATOM 1555 C C . ALA A 1 192 ? 4.508 1.524 -10.236 1.00 98.38 192 ALA A C 1
ATOM 1557 O O . ALA A 1 192 ? 4.391 0.485 -10.886 1.00 98.38 192 ALA A O 1
ATOM 1558 N N . ASN A 1 193 ? 5.708 2.035 -9.952 1.00 98.75 193 ASN A N 1
ATOM 1559 C CA . ASN A 1 193 ? 6.977 1.373 -10.248 1.00 98.75 193 ASN A CA 1
ATOM 1560 C C . ASN A 1 193 ? 7.519 0.544 -9.067 1.00 98.75 193 ASN A C 1
ATOM 1562 O O . ASN A 1 193 ? 8.565 -0.080 -9.192 1.00 98.75 193 ASN A O 1
ATOM 1566 N N . LEU A 1 194 ? 6.856 0.520 -7.908 1.00 98.50 194 LEU A N 1
ATOM 1567 C CA . LEU A 1 194 ? 7.368 -0.142 -6.705 1.00 98.50 194 LEU A CA 1
ATOM 1568 C C . LEU A 1 194 ? 6.616 -1.433 -6.376 1.00 98.50 194 LEU A C 1
ATOM 1570 O O . LEU A 1 194 ? 5.391 -1.501 -6.454 1.00 98.50 194 LEU A O 1
ATOM 1574 N N . THR A 1 195 ? 7.341 -2.457 -5.936 1.00 98.38 195 THR A N 1
ATOM 1575 C CA . THR A 1 195 ? 6.789 -3.737 -5.467 1.00 98.38 195 THR A CA 1
ATOM 1576 C C . THR A 1 195 ? 7.491 -4.205 -4.196 1.00 98.38 195 THR A C 1
ATOM 1578 O O . THR A 1 195 ? 8.628 -3.828 -3.937 1.00 98.38 195 THR A O 1
ATOM 1581 N N . PHE A 1 196 ? 6.836 -5.045 -3.397 1.00 98.00 196 PHE A N 1
ATOM 1582 C CA . PHE A 1 196 ? 7.476 -5.703 -2.257 1.00 98.00 196 PHE A CA 1
ATOM 1583 C C . PHE A 1 196 ? 8.224 -6.966 -2.683 1.00 98.00 196 PHE A C 1
ATOM 1585 O O . PHE A 1 196 ? 7.645 -7.786 -3.391 1.00 98.00 196 PHE A O 1
ATOM 1592 N N . LEU A 1 197 ? 9.475 -7.105 -2.235 1.00 96.94 197 LEU A N 1
ATOM 1593 C CA . LEU A 1 197 ? 10.342 -8.281 -2.402 1.00 96.94 197 LEU A CA 1
ATOM 1594 C C . LEU A 1 197 ? 11.245 -8.448 -1.171 1.00 96.94 197 LEU A C 1
ATOM 1596 O O . LEU A 1 197 ? 11.387 -7.524 -0.358 1.00 96.94 197 LEU A O 1
ATOM 1600 N N . SER A 1 198 ? 11.895 -9.607 -1.034 1.00 96.62 198 SER A N 1
ATOM 1601 C CA . SER A 1 198 ? 12.951 -9.766 -0.029 1.00 96.62 198 SER A CA 1
ATOM 1602 C C . SER A 1 198 ? 14.193 -8.936 -0.375 1.00 96.62 198 SER A C 1
ATOM 1604 O O . SER A 1 198 ? 14.497 -8.677 -1.539 1.00 96.62 198 SER A O 1
ATOM 1606 N N . GLN A 1 199 ? 14.972 -8.562 0.641 1.00 95.25 199 GLN A N 1
ATOM 1607 C CA . GLN A 1 199 ? 16.253 -7.878 0.475 1.00 95.25 199 GLN A CA 1
ATOM 1608 C C . GLN A 1 199 ? 17.206 -8.693 -0.408 1.00 95.25 199 GLN A C 1
ATOM 1610 O O . GLN A 1 199 ? 17.863 -8.125 -1.277 1.00 95.25 199 GLN A O 1
ATOM 1615 N N . ARG A 1 200 ? 17.249 -10.020 -0.224 1.00 94.06 200 ARG A N 1
ATOM 1616 C CA . ARG A 1 200 ? 18.064 -10.929 -1.040 1.00 94.06 200 ARG A CA 1
ATOM 1617 C C . ARG A 1 200 ? 17.678 -10.841 -2.516 1.00 94.06 200 ARG A C 1
ATOM 1619 O O . ARG A 1 200 ? 18.557 -10.668 -3.355 1.00 94.06 200 ARG A O 1
ATOM 1626 N N . LYS A 1 201 ? 16.383 -10.936 -2.832 1.00 93.50 201 LYS A N 1
ATOM 1627 C CA . LYS A 1 201 ? 15.900 -10.869 -4.216 1.00 93.50 201 LYS A CA 1
ATOM 1628 C C . LYS A 1 201 ? 16.109 -9.484 -4.825 1.00 93.50 201 LYS A C 1
ATOM 1630 O O . LYS A 1 201 ? 16.564 -9.389 -5.958 1.00 93.50 201 LYS A O 1
ATOM 1635 N N . ASN A 1 202 ? 15.874 -8.425 -4.052 1.00 91.38 202 ASN A N 1
ATOM 1636 C CA . ASN A 1 202 ? 16.145 -7.048 -4.462 1.00 91.38 202 ASN A CA 1
ATOM 1637 C C . ASN A 1 202 ? 17.616 -6.849 -4.881 1.00 91.38 202 ASN A C 1
ATOM 1639 O O . ASN A 1 202 ? 17.879 -6.238 -5.910 1.00 91.38 202 ASN A O 1
ATOM 1643 N N . VAL A 1 203 ? 18.567 -7.407 -4.120 1.00 92.12 203 VAL A N 1
ATOM 1644 C CA . VAL A 1 203 ? 20.000 -7.379 -4.469 1.00 92.12 203 VAL A CA 1
ATOM 1645 C C . VAL A 1 203 ? 20.303 -8.235 -5.700 1.00 92.12 203 VAL A C 1
ATOM 1647 O O . VAL A 1 203 ? 21.075 -7.807 -6.549 1.00 92.12 203 VAL A O 1
ATOM 1650 N N . GLN A 1 204 ? 19.694 -9.420 -5.818 1.00 92.88 204 GLN A N 1
ATOM 1651 C CA . GLN A 1 204 ? 19.904 -10.315 -6.962 1.00 92.88 204 GLN A CA 1
ATOM 1652 C C . GLN A 1 204 ? 19.458 -9.686 -8.291 1.00 92.88 204 GLN A C 1
ATOM 1654 O O . GLN A 1 204 ? 20.140 -9.858 -9.295 1.00 92.88 204 GLN A O 1
ATOM 1659 N N . ILE A 1 205 ? 18.323 -8.980 -8.307 1.00 93.69 205 ILE A N 1
ATOM 1660 C CA . ILE A 1 205 ? 17.828 -8.305 -9.516 1.00 93.69 205 ILE A CA 1
ATOM 1661 C C . ILE A 1 205 ? 18.727 -7.115 -9.865 1.00 93.69 205 ILE A C 1
ATOM 1663 O O . ILE A 1 205 ? 19.088 -6.942 -11.031 1.00 93.69 205 ILE A O 1
ATOM 1667 N N . GLY A 1 206 ? 19.113 -6.314 -8.865 1.00 93.25 206 GLY A N 1
ATOM 1668 C CA . GLY A 1 206 ? 19.971 -5.146 -9.063 1.00 93.25 206 GLY A CA 1
ATOM 1669 C C . GLY A 1 206 ? 19.410 -4.194 -10.126 1.00 93.25 206 GLY A C 1
ATOM 1670 O O . GLY A 1 206 ? 18.235 -3.835 -10.082 1.00 93.25 206 GLY A O 1
ATOM 1671 N N . ASP A 1 207 ? 20.249 -3.840 -11.103 1.00 94.75 207 ASP A N 1
ATOM 1672 C CA . ASP A 1 207 ? 19.908 -2.959 -12.231 1.00 94.75 207 ASP A CA 1
ATOM 1673 C C . ASP A 1 207 ? 19.422 -3.714 -13.482 1.00 94.75 207 ASP A C 1
ATOM 1675 O O . ASP A 1 207 ? 19.359 -3.146 -14.576 1.00 94.75 207 ASP A O 1
ATOM 1679 N N . THR A 1 208 ? 19.088 -5.001 -13.351 1.00 96.31 208 THR A N 1
ATOM 1680 C CA . THR A 1 208 ? 18.639 -5.813 -14.487 1.00 96.31 208 THR A CA 1
ATOM 1681 C C . THR A 1 208 ? 17.316 -5.272 -15.033 1.00 96.31 208 THR A C 1
ATOM 1683 O O . THR A 1 208 ? 16.367 -5.074 -14.273 1.00 96.31 208 THR A O 1
ATOM 1686 N N . PRO A 1 209 ? 17.192 -5.052 -16.348 1.00 96.19 209 PRO A N 1
ATOM 1687 C CA . PRO A 1 209 ? 15.967 -4.516 -16.913 1.00 96.19 209 PRO A CA 1
ATOM 1688 C C . PRO A 1 209 ? 14.763 -5.478 -16.818 1.00 96.19 209 PRO A C 1
ATOM 1690 O O . PRO A 1 209 ? 14.933 -6.694 -16.970 1.00 96.19 209 PRO A O 1
ATOM 1693 N N . PRO A 1 210 ? 13.523 -4.957 -16.684 1.00 97.31 210 PRO A N 1
ATOM 1694 C CA . PRO A 1 210 ? 12.324 -5.775 -16.470 1.00 97.31 210 PRO A CA 1
ATOM 1695 C C . PRO A 1 210 ? 12.088 -6.844 -17.528 1.00 97.31 210 PRO A C 1
ATOM 1697 O O . PRO A 1 210 ? 11.753 -7.975 -17.192 1.00 97.31 210 PRO A O 1
ATOM 1700 N N . TRP A 1 211 ? 12.293 -6.526 -18.808 1.00 97.38 211 TRP A N 1
ATOM 1701 C CA . TRP A 1 211 ? 12.060 -7.487 -19.888 1.00 97.38 211 TRP A CA 1
ATOM 1702 C C . TRP A 1 211 ? 13.026 -8.682 -19.864 1.00 97.38 211 TRP A C 1
ATOM 1704 O O . TRP A 1 211 ? 12.729 -9.692 -20.494 1.00 97.38 211 TRP A O 1
ATOM 1714 N N . GLN A 1 212 ? 14.164 -8.583 -19.166 1.00 97.00 212 GLN A N 1
ATOM 1715 C CA . GLN A 1 212 ? 15.111 -9.690 -19.013 1.00 97.00 212 GLN A CA 1
ATOM 1716 C C . GLN A 1 212 ? 14.771 -10.565 -17.808 1.00 97.00 212 GLN A C 1
ATOM 1718 O O . GLN A 1 212 ? 14.798 -11.788 -17.924 1.00 97.00 212 GLN A O 1
ATOM 1723 N N . TYR A 1 213 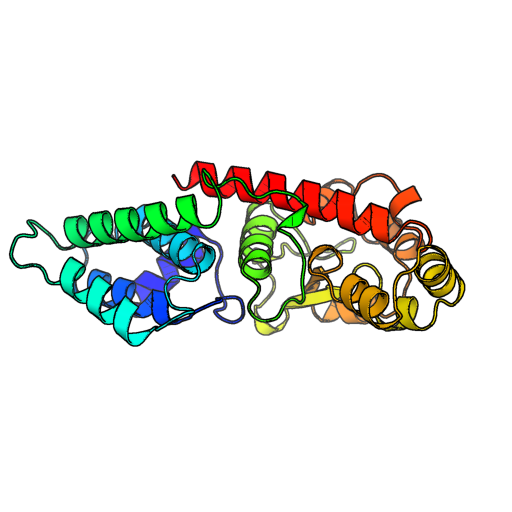? 14.444 -9.967 -16.658 1.00 96.25 213 TYR A N 1
ATOM 1724 C CA . TYR A 1 213 ? 14.230 -10.749 -15.439 1.00 96.25 213 TYR A CA 1
ATOM 1725 C C . TYR A 1 213 ? 12.768 -11.174 -15.247 1.00 96.25 213 TYR A C 1
ATOM 1727 O O . TYR A 1 213 ? 12.538 -12.279 -14.769 1.00 96.25 213 TYR A O 1
ATOM 1735 N N . LEU A 1 214 ? 11.762 -10.369 -15.626 1.00 97.19 214 LEU A N 1
ATOM 1736 C CA . LEU A 1 214 ? 10.350 -10.705 -15.373 1.00 97.19 214 LEU A CA 1
ATOM 1737 C C . LEU A 1 214 ? 9.929 -12.053 -15.984 1.00 97.19 214 LEU A C 1
ATOM 1739 O O . LEU A 1 214 ? 9.265 -12.809 -15.274 1.00 97.19 214 LEU A O 1
ATOM 1743 N N . PRO A 1 215 ? 10.301 -12.418 -17.229 1.00 95.94 215 PRO A N 1
ATOM 1744 C CA . PRO A 1 215 ? 9.939 -13.724 -17.786 1.00 95.94 215 PRO A CA 1
ATOM 1745 C C . PRO A 1 215 ? 10.518 -14.910 -17.004 1.00 95.94 215 PRO A C 1
ATOM 1747 O O . PRO A 1 215 ? 9.885 -15.959 -16.938 1.00 95.94 215 PRO A O 1
ATOM 1750 N N . ASN A 1 216 ? 11.709 -14.733 -16.427 1.00 94.06 216 ASN A N 1
ATOM 1751 C CA . ASN A 1 216 ? 12.497 -15.803 -15.814 1.00 94.06 216 ASN A CA 1
ATOM 1752 C C . ASN A 1 216 ? 12.248 -15.920 -14.304 1.00 94.06 216 ASN A C 1
ATOM 1754 O O . ASN A 1 216 ? 12.210 -17.013 -13.753 1.00 94.06 216 ASN A O 1
ATOM 1758 N N . GLU A 1 217 ? 12.045 -14.790 -13.633 1.00 95.12 217 GLU A N 1
ATOM 1759 C CA . GLU A 1 217 ? 11.883 -14.708 -12.181 1.00 95.12 217 GLU A CA 1
ATOM 1760 C C . GLU A 1 217 ? 10.412 -14.762 -11.751 1.00 95.12 217 GLU A C 1
ATOM 1762 O O . GLU A 1 217 ? 10.121 -14.889 -10.564 1.00 95.12 217 GLU A O 1
ATOM 1767 N N . THR A 1 218 ? 9.454 -14.644 -12.678 1.00 95.81 218 THR A N 1
ATOM 1768 C CA . THR A 1 218 ? 8.031 -14.583 -12.320 1.00 95.81 218 THR A CA 1
ATOM 1769 C C . THR A 1 218 ? 7.171 -15.549 -13.118 1.00 95.81 218 THR A C 1
ATOM 1771 O O . THR A 1 218 ? 7.268 -15.677 -14.338 1.00 95.81 218 THR A O 1
ATOM 1774 N N . THR A 1 219 ? 6.216 -16.164 -12.427 1.00 94.56 219 THR A N 1
ATOM 1775 C CA . THR A 1 219 ? 5.084 -16.834 -13.069 1.00 94.56 219 THR A CA 1
ATOM 1776 C C . THR A 1 219 ? 3.952 -15.838 -13.323 1.00 94.56 219 THR A C 1
ATOM 1778 O O . THR A 1 219 ? 3.857 -14.788 -12.681 1.00 94.56 219 THR A O 1
ATOM 1781 N N . LYS A 1 220 ? 3.016 -16.196 -14.207 1.00 95.25 220 LYS A N 1
ATOM 1782 C CA . LYS A 1 220 ? 1.765 -15.443 -14.417 1.00 95.25 220 LYS A CA 1
ATOM 1783 C C . LYS A 1 220 ? 0.979 -15.225 -13.120 1.00 95.25 220 LYS A C 1
ATOM 1785 O O . LYS A 1 220 ? 0.361 -14.182 -12.927 1.00 95.25 220 LYS A O 1
ATOM 1790 N N . GLN A 1 221 ? 0.988 -16.208 -12.221 1.00 94.38 221 GLN A N 1
ATOM 1791 C CA . GLN A 1 221 ? 0.331 -16.088 -10.921 1.00 94.38 221 GLN A CA 1
ATOM 1792 C C . GLN A 1 221 ? 1.042 -15.060 -10.034 1.00 94.38 221 GLN A C 1
ATOM 1794 O O . GLN A 1 221 ? 0.377 -14.175 -9.496 1.00 94.38 221 GLN A O 1
ATOM 1799 N N . SER A 1 222 ? 2.375 -15.126 -9.947 1.00 94.88 222 SER A N 1
ATOM 1800 C CA . SER A 1 222 ? 3.178 -14.163 -9.182 1.00 94.88 222 SER A CA 1
ATOM 1801 C C . SER A 1 222 ? 2.974 -12.732 -9.695 1.00 94.88 222 SER A C 1
ATOM 1803 O O . SER A 1 222 ? 2.623 -11.837 -8.925 1.00 94.88 222 SER A O 1
ATOM 1805 N N . ARG A 1 223 ? 3.036 -12.515 -11.015 1.00 97.12 223 ARG A N 1
ATOM 1806 C CA . ARG A 1 223 ? 2.773 -11.202 -11.629 1.00 97.12 223 ARG A CA 1
ATOM 1807 C C . ARG A 1 223 ? 1.398 -10.643 -11.287 1.00 97.12 223 ARG A C 1
ATOM 1809 O O . ARG A 1 223 ? 1.293 -9.501 -10.842 1.00 97.12 223 ARG A O 1
ATOM 1816 N N . ARG A 1 224 ? 0.343 -11.454 -11.392 1.00 97.50 224 ARG A N 1
ATOM 1817 C CA . ARG A 1 224 ? -1.026 -11.061 -11.005 1.00 97.50 224 ARG A CA 1
ATOM 1818 C C . ARG A 1 224 ? -1.178 -10.749 -9.515 1.00 97.50 224 ARG A C 1
ATOM 1820 O O . ARG A 1 224 ? -2.040 -9.940 -9.151 1.00 97.50 224 ARG A O 1
ATOM 1827 N N . ALA A 1 225 ? -0.395 -11.393 -8.654 1.00 97.62 225 ALA A N 1
ATOM 1828 C CA . ALA A 1 225 ? -0.374 -11.104 -7.224 1.00 97.62 225 ALA A CA 1
ATOM 1829 C C . ALA A 1 225 ? 0.369 -9.786 -6.917 1.00 97.62 225 ALA A C 1
ATOM 1831 O O . ALA A 1 225 ? -0.035 -9.060 -6.013 1.00 97.62 225 ALA A O 1
ATOM 1832 N N . HIS A 1 226 ? 1.370 -9.434 -7.734 1.00 98.31 226 HIS A N 1
ATOM 1833 C CA . HIS A 1 226 ? 2.154 -8.189 -7.672 1.00 98.31 226 HIS A CA 1
ATOM 1834 C C . HIS A 1 226 ? 1.586 -7.021 -8.504 1.00 98.31 226 HIS A C 1
ATOM 1836 O O . HIS A 1 226 ? 2.182 -5.937 -8.549 1.00 98.31 226 HIS A O 1
ATOM 1842 N N . PHE A 1 227 ? 0.437 -7.226 -9.157 1.00 98.56 227 PHE A N 1
ATOM 1843 C CA . PHE A 1 227 ? -0.199 -6.270 -10.074 1.00 98.56 227 PHE A CA 1
ATOM 1844 C C . PHE A 1 227 ? 0.674 -5.891 -11.281 1.00 98.56 227 PHE A C 1
ATOM 1846 O O . PHE A 1 227 ? 0.588 -4.775 -11.782 1.00 98.56 227 PHE A O 1
ATOM 1853 N N . ILE A 1 228 ? 1.528 -6.801 -11.748 1.00 98.50 228 ILE A N 1
ATOM 1854 C CA . ILE A 1 228 ? 2.332 -6.593 -12.955 1.00 98.50 228 ILE A CA 1
ATOM 1855 C C . ILE A 1 228 ? 1.434 -6.792 -14.189 1.00 98.50 228 ILE A C 1
ATOM 1857 O O . ILE A 1 228 ? 0.769 -7.828 -14.282 1.00 98.50 228 ILE A O 1
ATOM 1861 N N . PRO A 1 229 ? 1.397 -5.837 -15.137 1.00 98.38 229 PRO A N 1
ATOM 1862 C CA . PRO A 1 229 ? 0.747 -6.023 -16.429 1.00 98.38 229 PRO A CA 1
ATOM 1863 C C . PRO A 1 229 ? 1.266 -7.269 -17.157 1.00 98.38 229 PRO A C 1
ATOM 1865 O O . PRO A 1 229 ? 2.472 -7.500 -17.219 1.00 98.38 229 PRO A O 1
ATOM 1868 N N . GLU A 1 230 ? 0.358 -8.068 -17.721 1.00 96.94 230 GLU A N 1
ATOM 1869 C CA . GLU A 1 230 ? 0.714 -9.345 -18.359 1.00 96.94 230 GLU A CA 1
ATOM 1870 C C . GLU A 1 230 ? 1.276 -9.199 -19.777 1.00 96.94 230 GLU A C 1
ATOM 1872 O O . GLU A 1 230 ? 1.875 -10.152 -20.265 1.00 96.94 230 GLU A O 1
ATOM 1877 N N . ASP A 1 231 ? 1.083 -8.051 -20.433 1.00 97.88 231 ASP A N 1
ATOM 1878 C CA . ASP A 1 231 ? 1.629 -7.782 -21.766 1.00 97.88 231 ASP A CA 1
ATOM 1879 C C . ASP A 1 231 ? 3.151 -7.537 -21.687 1.00 97.88 231 ASP A C 1
ATOM 1881 O O . ASP A 1 231 ? 3.568 -6.493 -21.169 1.00 97.88 231 ASP A O 1
ATOM 1885 N N . PRO A 1 232 ? 3.998 -8.435 -22.234 1.00 97.50 232 PRO A N 1
ATOM 1886 C CA . PRO A 1 232 ? 5.449 -8.275 -22.190 1.00 97.50 232 PRO A CA 1
ATOM 1887 C C . PRO A 1 232 ? 5.958 -7.040 -22.940 1.00 97.50 232 PRO A C 1
ATOM 1889 O O . PRO A 1 232 ? 7.059 -6.562 -22.660 1.00 97.50 232 PRO A O 1
ATOM 1892 N N . ALA A 1 233 ? 5.178 -6.483 -23.876 1.00 98.06 233 ALA A N 1
ATOM 1893 C CA . ALA A 1 233 ? 5.546 -5.243 -24.550 1.00 98.06 233 ALA A CA 1
ATOM 1894 C C . ALA A 1 233 ? 5.623 -4.061 -23.571 1.00 98.06 233 ALA A C 1
ATOM 1896 O O . ALA A 1 233 ? 6.410 -3.140 -23.798 1.00 98.06 233 ALA A O 1
ATOM 1897 N N . LEU A 1 234 ? 4.862 -4.100 -22.470 1.00 98.44 234 LEU A N 1
ATOM 1898 C CA . LEU A 1 234 ? 4.889 -3.083 -21.416 1.00 98.44 234 LEU A CA 1
ATOM 1899 C C . LEU A 1 234 ? 6.124 -3.181 -20.516 1.00 98.44 234 LEU A C 1
ATOM 1901 O O . LEU A 1 234 ? 6.400 -2.241 -19.785 1.00 98.44 234 LEU A O 1
ATOM 1905 N N . TRP A 1 235 ? 6.893 -4.271 -20.564 1.00 98.44 235 TRP A N 1
ATOM 1906 C CA . TRP A 1 235 ? 8.110 -4.425 -19.751 1.00 98.44 235 TRP A CA 1
ATOM 1907 C C . TRP A 1 235 ? 9.330 -3.740 -20.379 1.00 98.44 235 TRP A C 1
ATOM 1909 O O . TRP A 1 235 ? 10.417 -3.738 -19.800 1.00 98.44 235 TRP A O 1
ATOM 1919 N N . LYS A 1 236 ? 9.154 -3.161 -21.571 1.00 98.00 236 LYS A N 1
ATOM 1920 C CA . LYS A 1 236 ? 10.172 -2.391 -22.280 1.00 98.00 236 LYS A CA 1
ATOM 1921 C C . LYS A 1 236 ? 10.203 -0.935 -21.798 1.00 98.00 236 LYS A C 1
ATOM 1923 O O . LYS A 1 236 ? 9.150 -0.355 -21.524 1.00 98.00 236 LYS A O 1
ATOM 1928 N N . PRO A 1 237 ? 11.386 -0.310 -21.735 1.00 97.06 237 PRO A N 1
ATOM 1929 C CA . PRO A 1 237 ? 11.571 1.007 -21.140 1.00 97.06 237 PRO A CA 1
ATOM 1930 C C . PRO A 1 237 ? 10.896 2.103 -21.985 1.00 97.06 237 PRO A C 1
ATOM 1932 O O . PRO A 1 237 ? 10.364 3.063 -21.434 1.00 97.06 237 PRO A O 1
ATOM 1935 N N . GLU A 1 238 ? 10.762 1.918 -23.302 1.00 96.56 238 GLU A N 1
ATOM 1936 C CA . GLU A 1 238 ? 10.011 2.820 -24.193 1.00 96.56 238 GLU A CA 1
ATOM 1937 C C . GLU A 1 238 ? 8.497 2.816 -23.919 1.00 96.56 238 GLU A C 1
ATOM 1939 O O . GLU A 1 238 ? 7.766 3.687 -24.390 1.00 96.56 238 GLU A O 1
ATOM 1944 N N . ARG A 1 239 ? 7.995 1.820 -23.179 1.00 97.56 239 ARG A N 1
ATOM 1945 C CA . ARG A 1 239 ? 6.588 1.704 -22.777 1.00 97.56 239 ARG A CA 1
ATOM 1946 C C . ARG A 1 239 ? 6.372 2.029 -21.298 1.00 97.56 239 ARG A C 1
ATOM 1948 O O . ARG A 1 239 ? 5.269 1.813 -20.801 1.00 97.56 239 ARG A O 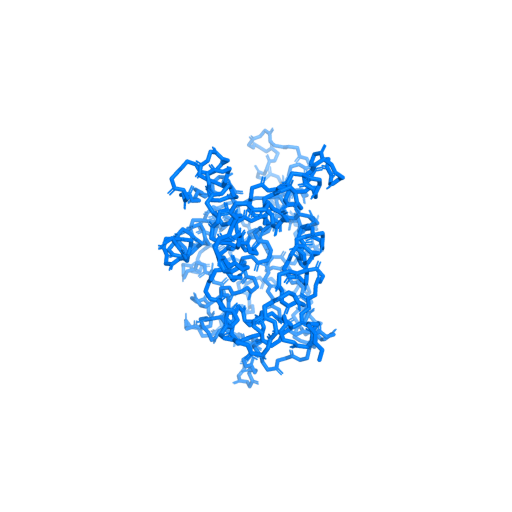1
ATOM 1955 N N . PHE A 1 240 ? 7.369 2.595 -20.616 1.00 98.19 240 PHE A N 1
ATOM 1956 C CA . PHE A 1 240 ? 7.348 2.823 -19.171 1.00 98.19 240 PHE A CA 1
ATOM 1957 C C . PHE A 1 240 ? 6.103 3.580 -18.675 1.00 98.19 240 PHE A C 1
ATOM 1959 O O . PHE A 1 240 ? 5.411 3.095 -17.786 1.00 98.19 240 PHE A O 1
ATOM 1966 N N . SER A 1 241 ? 5.716 4.699 -19.299 1.00 97.00 241 SER A N 1
ATOM 1967 C CA . SER A 1 241 ? 4.512 5.437 -18.870 1.00 97.00 241 SER A CA 1
ATOM 1968 C C . SER A 1 241 ? 3.220 4.622 -19.031 1.00 97.00 241 SER A C 1
ATOM 1970 O O . SER A 1 241 ? 2.310 4.728 -18.210 1.00 97.00 241 SER A O 1
ATOM 1972 N N . LYS A 1 242 ? 3.145 3.754 -20.052 1.00 98.25 242 LYS A N 1
ATOM 1973 C CA . LYS A 1 242 ? 2.008 2.836 -20.235 1.00 98.25 242 LYS A CA 1
ATOM 1974 C C . LYS A 1 242 ? 2.003 1.729 -19.182 1.00 98.25 242 LYS A C 1
ATOM 1976 O O . LYS A 1 242 ? 0.934 1.364 -18.704 1.00 98.25 242 LYS A O 1
ATOM 1981 N N . PHE A 1 243 ? 3.179 1.229 -18.798 1.00 98.69 243 PHE A N 1
ATOM 1982 C CA . PHE A 1 243 ? 3.315 0.282 -17.695 1.00 98.69 243 PHE A CA 1
ATOM 1983 C C . PHE A 1 243 ? 2.792 0.869 -16.382 1.00 98.69 243 PHE A C 1
ATOM 1985 O O . PHE A 1 243 ? 1.984 0.218 -15.720 1.00 98.69 243 PHE A O 1
ATOM 1992 N N . LEU A 1 244 ? 3.204 2.097 -16.030 1.00 98.62 244 LEU A N 1
ATOM 1993 C CA . LEU A 1 244 ? 2.736 2.770 -14.813 1.00 98.62 244 LEU A CA 1
ATOM 1994 C C . LEU A 1 244 ? 1.213 2.913 -14.825 1.00 98.62 244 LEU A C 1
ATOM 1996 O O . LEU A 1 244 ? 0.555 2.514 -13.870 1.00 98.62 244 LEU A O 1
ATOM 2000 N N . HIS A 1 245 ? 0.645 3.390 -15.936 1.00 98.44 245 HIS A N 1
ATOM 2001 C CA . HIS A 1 245 ? -0.801 3.552 -16.076 1.00 98.44 245 HIS A CA 1
ATOM 2002 C C . HIS A 1 245 ? -1.571 2.234 -15.881 1.00 98.44 245 HIS A C 1
ATOM 2004 O O . HIS A 1 245 ? -2.518 2.172 -15.090 1.00 98.44 245 HIS A O 1
ATOM 2010 N N . GLU A 1 246 ? -1.151 1.170 -16.570 1.00 98.75 246 GLU A N 1
ATOM 2011 C CA . GLU A 1 246 ? -1.804 -0.138 -16.491 1.00 98.75 246 GLU A CA 1
ATOM 2012 C C . GLU A 1 246 ? -1.684 -0.731 -15.079 1.00 98.75 246 GLU A C 1
ATOM 2014 O O . GLU A 1 246 ? -2.670 -1.199 -14.502 1.00 98.75 246 GLU A O 1
ATOM 2019 N N . ARG A 1 247 ? -0.500 -0.638 -14.463 1.00 98.69 247 ARG A N 1
ATOM 2020 C CA . ARG A 1 247 ? -0.277 -1.112 -13.094 1.00 98.69 247 ARG A CA 1
ATOM 2021 C C . ARG A 1 247 ? -1.100 -0.323 -12.071 1.00 98.69 247 ARG A C 1
ATOM 2023 O O . ARG A 1 247 ? -1.754 -0.943 -11.229 1.00 98.69 247 ARG A O 1
ATOM 2030 N N . SER A 1 248 ? -1.161 1.007 -12.174 1.00 98.75 248 SER A N 1
ATOM 2031 C CA . SER A 1 248 ? -2.020 1.847 -11.325 1.00 98.75 248 SER A CA 1
ATOM 2032 C C . SER A 1 248 ? -3.496 1.477 -11.460 1.00 98.75 248 SER A C 1
ATOM 2034 O O . SER A 1 248 ? -4.210 1.431 -10.459 1.00 98.75 248 SER A O 1
ATOM 2036 N N . SER A 1 249 ? -3.964 1.146 -12.667 1.00 98.69 249 SER A N 1
ATOM 2037 C CA . SER A 1 249 ? -5.334 0.669 -12.902 1.00 98.69 249 SER A CA 1
ATOM 2038 C C . SER A 1 249 ? -5.619 -0.665 -12.195 1.00 98.69 249 SER A C 1
ATOM 2040 O O . SER A 1 249 ? -6.619 -0.796 -11.475 1.00 98.69 249 SER A O 1
ATOM 2042 N N . LEU A 1 250 ? -4.708 -1.641 -12.312 1.00 98.75 250 LEU A N 1
ATOM 2043 C CA . LEU A 1 250 ? -4.806 -2.932 -11.619 1.00 98.75 250 LEU A CA 1
ATOM 2044 C C . LEU A 1 250 ? -4.838 -2.760 -10.091 1.00 98.75 250 LEU A C 1
ATOM 2046 O O . LEU A 1 250 ? -5.691 -3.350 -9.416 1.00 98.75 250 LEU A O 1
ATOM 2050 N N . MET A 1 251 ? -3.951 -1.920 -9.553 1.00 98.75 251 MET A N 1
ATOM 2051 C CA . MET A 1 251 ? -3.885 -1.598 -8.126 1.00 98.75 251 MET A CA 1
ATOM 2052 C C . MET A 1 251 ? -5.164 -0.901 -7.648 1.00 98.75 251 MET A C 1
ATOM 2054 O O . MET A 1 251 ? -5.786 -1.359 -6.689 1.00 98.75 251 MET A O 1
ATOM 2058 N N . ALA A 1 252 ? -5.621 0.142 -8.346 1.00 98.75 252 ALA A N 1
ATOM 2059 C CA . ALA A 1 252 ? -6.825 0.897 -8.000 1.00 98.75 252 ALA A CA 1
ATOM 2060 C C . ALA A 1 252 ? -8.083 0.012 -7.960 1.00 98.75 252 ALA A C 1
ATOM 2062 O O . ALA A 1 252 ? -8.911 0.126 -7.047 1.00 98.75 252 ALA A O 1
ATOM 2063 N N . LYS A 1 253 ? -8.217 -0.926 -8.909 1.00 98.62 253 LYS A N 1
ATOM 2064 C CA . LYS A 1 253 ? -9.316 -1.904 -8.934 1.00 98.62 253 LYS A CA 1
ATOM 2065 C C . LYS A 1 253 ? -9.281 -2.830 -7.716 1.00 98.62 253 LYS A C 1
ATOM 2067 O O . LYS A 1 253 ? -10.321 -3.061 -7.087 1.00 98.62 253 LYS A O 1
ATOM 2072 N N . ALA A 1 254 ? -8.105 -3.346 -7.364 1.00 98.56 254 ALA A N 1
ATOM 2073 C CA . ALA A 1 254 ? -7.932 -4.211 -6.199 1.00 98.56 254 ALA A CA 1
ATOM 2074 C C . ALA A 1 254 ? -8.201 -3.462 -4.884 1.00 98.56 254 ALA A C 1
ATOM 2076 O O . ALA A 1 254 ? -8.949 -3.955 -4.040 1.00 98.56 254 ALA A O 1
ATOM 2077 N N . MET A 1 255 ? -7.680 -2.240 -4.753 1.00 98.50 255 MET A N 1
ATOM 2078 C CA . MET A 1 255 ? -7.907 -1.361 -3.603 1.00 98.50 255 MET A CA 1
ATOM 2079 C C . MET A 1 255 ? -9.388 -1.030 -3.434 1.00 98.50 255 MET A C 1
ATOM 2081 O O . MET A 1 255 ? -9.934 -1.216 -2.353 1.00 98.50 255 MET A O 1
ATOM 2085 N N . THR A 1 256 ? -10.077 -0.644 -4.510 1.00 98.50 256 THR A N 1
ATOM 2086 C CA . THR A 1 256 ? -11.526 -0.386 -4.478 1.00 98.50 256 THR A CA 1
ATOM 2087 C C . THR A 1 256 ? -12.312 -1.620 -4.033 1.00 98.50 256 THR A C 1
ATOM 2089 O O . THR A 1 256 ? -13.230 -1.520 -3.223 1.00 98.50 256 THR A O 1
ATOM 2092 N N . THR A 1 257 ? -11.953 -2.802 -4.543 1.00 98.19 257 THR A N 1
ATOM 2093 C CA . THR A 1 257 ? -12.611 -4.064 -4.165 1.00 98.19 257 THR A CA 1
ATOM 2094 C C . THR A 1 257 ? -12.422 -4.363 -2.679 1.00 98.19 257 THR A C 1
ATOM 2096 O O . THR A 1 257 ? -13.368 -4.751 -1.995 1.00 98.19 257 THR A O 1
ATOM 2099 N N . PHE A 1 258 ? -11.214 -4.146 -2.164 1.00 97.88 258 PHE A N 1
ATOM 2100 C CA . PHE A 1 258 ? -10.907 -4.315 -0.751 1.00 97.88 258 PHE A CA 1
ATOM 2101 C C . PHE A 1 258 ? -11.675 -3.333 0.133 1.00 97.88 258 PHE A C 1
ATOM 2103 O O . PHE A 1 258 ? -12.339 -3.770 1.068 1.00 97.88 258 PHE A O 1
ATOM 2110 N N . LEU A 1 259 ? -11.682 -2.040 -0.201 1.00 97.06 259 LEU A N 1
ATOM 2111 C CA . LEU A 1 259 ? -12.409 -1.026 0.567 1.00 97.06 259 LEU A CA 1
ATOM 2112 C C . LEU A 1 259 ? -13.919 -1.301 0.614 1.00 97.06 259 LEU A C 1
ATOM 2114 O O . LEU A 1 259 ? -14.528 -1.169 1.670 1.00 97.06 259 LEU A O 1
ATOM 2118 N N . LYS A 1 260 ? -14.518 -1.769 -0.487 1.00 94.06 260 LYS A N 1
ATOM 2119 C CA . LYS A 1 260 ? -15.936 -2.170 -0.523 1.00 94.06 260 LYS A CA 1
ATOM 2120 C C . LYS A 1 260 ? -16.251 -3.400 0.329 1.00 94.06 260 LYS A C 1
ATOM 2122 O O . LYS A 1 260 ? -17.351 -3.508 0.849 1.00 94.06 260 LYS A O 1
ATOM 2127 N N . ARG A 1 261 ? -15.307 -4.335 0.478 1.00 93.50 261 ARG A N 1
ATOM 2128 C CA . ARG A 1 261 ? -15.457 -5.467 1.412 1.00 93.50 261 ARG A CA 1
ATOM 2129 C C . ARG A 1 261 ? -15.324 -5.039 2.870 1.00 93.50 261 ARG A C 1
ATOM 2131 O O . ARG A 1 261 ? -15.763 -5.770 3.757 1.00 93.50 261 ARG A O 1
ATOM 2138 N N . LEU A 1 262 ? -14.665 -3.908 3.116 1.00 89.00 262 LEU A N 1
ATOM 2139 C CA . LEU A 1 262 ? -14.574 -3.323 4.442 1.00 89.00 262 LEU A CA 1
ATOM 2140 C C . LEU A 1 262 ? -15.819 -2.523 4.811 1.00 89.00 262 LEU A C 1
ATOM 2142 O O . LEU A 1 262 ? -16.080 -2.466 5.998 1.00 89.00 262 LEU A O 1
ATOM 2146 N N . SER A 1 263 ? -16.574 -1.936 3.877 1.00 69.62 263 SER A N 1
ATOM 2147 C CA . SER A 1 263 ? -17.848 -1.260 4.198 1.00 69.62 263 SER A CA 1
ATOM 2148 C C . SER A 1 263 ? -18.938 -2.233 4.639 1.00 69.62 263 SER A C 1
ATOM 2150 O O . SER A 1 263 ? -18.996 -3.344 4.077 1.00 69.62 263 SER A O 1
#

Secondary structure (DSSP, 8-state):
-HHHHHHHHHHHHH----STT-S-GGGHHHHHHHHHHTTTS---HHHHHHHHHHHHHTTTTTS-HHHHHHHHHHHHT-TT-SSHHHHHHHHHHHHHHHHHHHTGGG---GGGS-S-STT-HHHHHHHHHHHHTT-B-SSTTPPBTTTS-TTTEEEEESS-HHHHHH-HHHHHHHHHTT--HHHHHHHHTSGGGEEEEEHHHHHHHTT--HHHHHHHH--HHHHHHTT--S-GGGGSGGGHHHHHHHHHHHHHHHHHHHHHHH-

Sequence (263 aa):
MATDRLVRVLQRELLLDRSKYFTSKNTLVPLLYYLAKSGNGRSGAKMIQRFFVMSQLSEHYGGGAETALRKDFRILADPALSSPRQGLSELVTSVEREARQYYRGLKIRSDHVWGPPSRNVFVLLMYILMRSRDAADWGHDGKPLAEIEPKQMQLHHIFPFDFMMKHKAVRKIYLDEGRSPADFRADVNDIANLTFLSQRKNVQIGDTPPWQYLPNETTKQSRRAHFIPEDPALWKPERFSKFLHERSSLMAKAMTTFLKRLS

Foldseek 3Di:
DLVVVLCVLCCVVQVDPDPQQQLDPLLVVLLSVLSVQQDPPDSPSLLSVLLRLLCSQLVLCVPPVVVSVVVLVCLQVPPPDPGSVVSSVVSSVVSNVSNCVSPVVLFFALVLQKWASPSRSLVSLLLRQLLVLQQFAWADPTHRPSPDDPVFKDKAQLQHLVLQLPDPVLVVVCVVVVHDPVVSNRLSRICLRIFIHTNVSNVVCHNPQNLVVVVHGDDPSNCLSRLFDPPSVCSDSNNSVVRSSSSSRSSSVSSSVVSVVSD

pLDDT: mean 95.27, std 4.23, range [69.62, 98.75]

Radius of gyration: 20.29 Å; chains: 1; bounding box: 46×39×56 Å